Protein AF-A0A9W8AMS8-F1 (afdb_monomer_lite)

Secondary structure (DSSP, 8-state):
-HHHHHHHHHHHHH-SSSSHHHHHHHHHHHHHHHHHHHHH-HHHIIIIIHHHHHHHHHHHHHHHH---------------------S---TT---HHHHHHHHHHHHHHHHHHH-HHHHHTSGGGTS--SSS--S--HHHHHHH---HHHHHHHHHHHHHHHHT-HHHHTT---S----SS--HHHHHHHHHHHHHHHHHHHHSTTSTT---HHHHHHHHHHHHHH--GGG--S-HHHHHHHHHHHHHHSTT--HHHHHHHHHHHHHHHT-TTTHHHHHHHHHTSTTS-HHHHHHHHHHHHHHHHHS---HHHHHHHHHHHHHHHHHHHH-HHHHHTTTHHHHT-

Radius of gyration: 22.9 Å; chains: 1; bounding box: 52×48×63 Å

InterPro domains:
  IPR016024 Armadillo-type fold [SSF48371] (100-344)
  IPR025283 Domain of unknown function DUF4042 [PF13251] (103-274)
  IPR052107 HEAT Repeat-containing Protein 6 [PTHR13366] (72-342)

Foldseek 3Di:
DVLLVVLLVLLVVVQPDAPRPLVSLLSVLLVQLLVLLCVVDVVLCVPFLVVLVVQLSVLSVCVNPVDDDPDDDDDDDDDDDDGADPDDDPLQRQHSVLSNLLSSLSSLLSSCVRPVVSNVVVVPSAFDQAPDPPHRHLVNVLVRHLHQVSVLSSLVSLLSNLLSCLVQQLLAACDDDPDPDQDSNVSSVSRLVVLLVSLLVLLDPPDPRHPPLLSSLSSLLSSLLRHPVVRHPDVSLLSLLVSLLVQCVPPPHDLSNVLSSLSSLLSNCPDPNCVVVNCCSQPVPPVRHCVVCVVVLVVVLVVLVPDDDDVSSVSSNVSSVSSLVSVCVVPVPSSVVVCVVVVVD

Structure (mmCIF, N/CA/C/O backbone):
data_AF-A0A9W8AMS8-F1
#
_entry.id   AF-A0A9W8AMS8-F1
#
loop_
_atom_site.group_PDB
_atom_site.id
_atom_site.type_symbol
_atom_site.label_atom_id
_atom_site.label_alt_id
_atom_site.label_comp_id
_atom_site.label_asym_id
_atom_site.label_entity_id
_atom_site.label_seq_id
_atom_site.pdbx_PDB_ins_code
_atom_site.Cartn_x
_atom_site.Cartn_y
_atom_site.Cartn_z
_atom_site.occupancy
_atom_site.B_iso_or_equiv
_atom_site.auth_seq_id
_atom_site.auth_comp_id
_atom_site.auth_asym_id
_atom_site.auth_atom_id
_atom_site.pdbx_PDB_model_num
ATOM 1 N N . MET A 1 1 ? 9.682 5.307 -27.048 1.00 62.12 1 MET A N 1
ATOM 2 C CA . MET A 1 1 ? 8.856 4.070 -27.018 1.00 62.12 1 MET A CA 1
ATOM 3 C C . MET A 1 1 ? 9.452 2.911 -27.814 1.00 62.12 1 MET A C 1
ATOM 5 O O . MET A 1 1 ? 9.570 1.842 -27.235 1.00 62.12 1 MET A O 1
ATOM 9 N N . SER A 1 2 ? 9.815 3.063 -29.095 1.00 59.56 2 SER A N 1
ATOM 10 C CA . SER A 1 2 ? 10.509 1.999 -29.855 1.00 59.56 2 SER A CA 1
ATOM 11 C C . SER A 1 2 ? 11.866 1.644 -29.235 1.00 59.56 2 SER A C 1
ATOM 13 O O . SER A 1 2 ? 12.124 0.473 -28.983 1.00 59.56 2 SER A O 1
ATOM 15 N N . LEU A 1 3 ? 12.657 2.663 -28.882 1.00 59.00 3 LEU A N 1
ATOM 16 C CA . LEU A 1 3 ? 13.944 2.511 -28.193 1.00 59.00 3 LEU A CA 1
ATOM 17 C C . LEU A 1 3 ? 13.795 1.829 -26.825 1.00 59.00 3 LEU A C 1
ATOM 19 O O . LEU A 1 3 ? 14.460 0.837 -26.573 1.00 59.00 3 LEU A O 1
ATOM 23 N N . LEU A 1 4 ? 12.846 2.264 -25.991 1.00 63.66 4 LEU A N 1
ATOM 24 C CA . LEU A 1 4 ? 12.530 1.596 -24.719 1.00 63.66 4 LEU A CA 1
ATOM 25 C C . LEU A 1 4 ? 12.147 0.125 -24.872 1.00 63.66 4 LEU A C 1
ATOM 27 O O . LEU A 1 4 ? 12.627 -0.711 -24.115 1.00 63.66 4 LEU A O 1
ATOM 31 N N . ARG A 1 5 ? 11.285 -0.207 -25.844 1.00 67.81 5 ARG A N 1
ATOM 32 C CA . ARG A 1 5 ? 10.914 -1.606 -26.106 1.00 67.81 5 ARG A CA 1
ATOM 33 C C . ARG A 1 5 ? 12.148 -2.423 -26.470 1.00 67.81 5 ARG A C 1
ATOM 35 O O . ARG A 1 5 ? 12.328 -3.496 -25.912 1.00 67.81 5 ARG A O 1
ATOM 42 N N . GLN A 1 6 ? 12.995 -1.888 -27.348 1.00 67.56 6 GLN A N 1
ATOM 43 C CA . GLN A 1 6 ? 14.236 -2.533 -27.763 1.00 67.56 6 GLN A CA 1
ATOM 44 C C . GLN A 1 6 ? 15.212 -2.703 -26.588 1.00 67.56 6 GLN A C 1
ATOM 46 O O . GLN A 1 6 ? 15.822 -3.757 -26.428 1.00 67.56 6 GLN A O 1
ATOM 51 N N . SER A 1 7 ? 15.315 -1.703 -25.712 1.00 64.56 7 SER A N 1
ATOM 52 C CA . SER A 1 7 ? 16.124 -1.765 -24.493 1.00 64.56 7 SER A CA 1
ATOM 53 C C . SER A 1 7 ? 15.610 -2.823 -23.513 1.00 64.56 7 SER A C 1
ATOM 55 O O . SER A 1 7 ? 16.405 -3.593 -22.980 1.00 64.56 7 SER A O 1
ATOM 57 N N . VAL A 1 8 ? 14.291 -2.927 -23.322 1.00 65.81 8 VAL A N 1
ATOM 58 C CA . VAL A 1 8 ? 13.672 -3.946 -22.458 1.00 65.81 8 VAL A CA 1
ATOM 59 C C . VAL A 1 8 ? 13.835 -5.353 -23.043 1.00 65.81 8 VAL A C 1
ATOM 61 O O . VAL A 1 8 ? 14.203 -6.269 -22.310 1.00 65.81 8 VAL A O 1
ATOM 64 N N . THR A 1 9 ? 13.681 -5.546 -24.357 1.00 67.56 9 THR A N 1
ATOM 65 C CA . THR A 1 9 ? 13.953 -6.848 -25.001 1.00 67.56 9 THR A CA 1
ATOM 66 C C . THR A 1 9 ? 15.431 -7.234 -24.921 1.00 67.56 9 THR A C 1
ATOM 68 O O . THR A 1 9 ? 15.761 -8.394 -24.683 1.00 67.56 9 THR A O 1
ATOM 71 N N . ASN A 1 10 ? 16.340 -6.262 -25.038 1.00 64.50 10 ASN A N 1
ATOM 72 C CA . ASN A 1 10 ? 17.777 -6.497 -24.883 1.00 64.50 10 ASN A CA 1
ATOM 73 C C . ASN A 1 10 ? 18.155 -6.845 -23.434 1.00 64.50 10 ASN A C 1
ATOM 75 O O . ASN A 1 10 ? 19.076 -7.634 -23.210 1.00 64.50 10 ASN A O 1
ATOM 79 N N . LEU A 1 11 ? 17.439 -6.296 -22.445 1.00 62.97 11 LEU A N 1
ATOM 80 C CA . LEU A 1 11 ? 17.581 -6.691 -21.042 1.00 62.97 11 LEU A CA 1
ATOM 81 C C . LEU A 1 11 ? 17.122 -8.133 -20.806 1.00 62.97 11 LEU A C 1
ATOM 83 O O . LEU A 1 11 ? 17.808 -8.856 -20.088 1.00 62.97 11 LEU A O 1
ATOM 87 N N . GLN A 1 12 ? 16.038 -8.581 -21.451 1.00 65.81 12 GLN A N 1
ATOM 88 C CA . GLN A 1 12 ? 15.578 -9.975 -21.383 1.00 65.81 12 GLN A CA 1
ATOM 89 C C . GLN A 1 12 ? 16.662 -10.954 -21.844 1.00 65.81 12 GLN A C 1
ATOM 91 O O . GLN A 1 12 ? 16.947 -11.935 -21.163 1.00 65.81 12 GLN A O 1
ATOM 96 N N . ALA A 1 13 ? 17.313 -10.652 -22.972 1.00 59.41 13 ALA A N 1
AT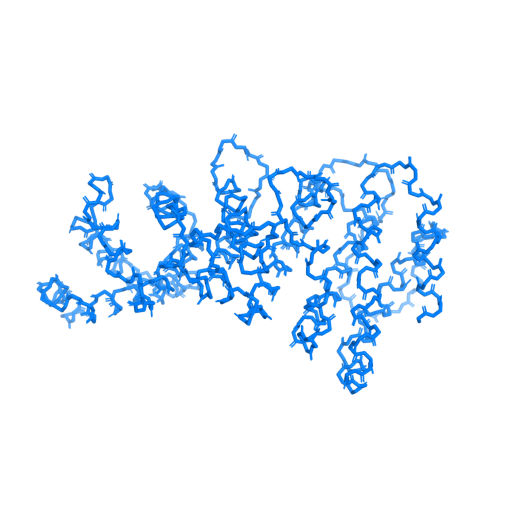OM 97 C CA . ALA A 1 13 ? 18.369 -11.491 -23.536 1.00 59.41 13 ALA A CA 1
ATOM 98 C C . ALA A 1 13 ? 19.624 -11.560 -22.642 1.00 59.41 13 ALA A C 1
ATOM 100 O O . ALA A 1 13 ? 20.327 -12.568 -22.639 1.00 59.41 13 ALA A O 1
ATOM 101 N N . LYS A 1 14 ? 19.892 -10.510 -21.850 1.00 57.00 14 LYS A N 1
ATOM 102 C CA . LYS A 1 14 ? 21.011 -10.443 -20.890 1.00 57.00 14 LYS A CA 1
ATOM 103 C C . LYS A 1 14 ? 20.658 -10.969 -19.482 1.00 57.00 14 LYS A C 1
ATOM 105 O O . LYS A 1 14 ? 21.554 -11.112 -18.656 1.00 57.00 14 LYS A O 1
ATOM 110 N N . SER A 1 15 ? 19.386 -11.271 -19.198 1.00 52.38 15 SER A N 1
ATOM 111 C CA . SER A 1 15 ? 18.829 -11.572 -17.861 1.00 52.38 15 SER A CA 1
ATOM 112 C C . SER A 1 15 ? 19.103 -12.995 -17.330 1.00 52.38 15 SER A C 1
ATOM 114 O O . SER A 1 15 ? 18.495 -13.407 -16.343 1.00 52.38 15 SER A O 1
ATOM 116 N N . SER A 1 16 ? 20.017 -13.772 -17.915 1.00 47.12 16 SER A N 1
ATOM 117 C CA . SER A 1 16 ? 20.271 -15.163 -17.490 1.00 47.12 16 SER A CA 1
ATOM 118 C C . SER A 1 16 ? 20.988 -15.316 -16.132 1.00 47.12 16 SER A C 1
ATOM 120 O O . SER A 1 16 ? 21.291 -16.438 -15.732 1.00 47.12 16 SER A O 1
ATOM 122 N N . ARG A 1 17 ? 21.251 -14.226 -15.389 1.00 43.97 17 ARG A N 1
ATOM 123 C CA . ARG A 1 17 ? 21.859 -14.252 -14.041 1.00 43.97 17 ARG A CA 1
ATOM 124 C C . ARG A 1 17 ? 21.249 -13.184 -13.104 1.00 43.97 17 ARG A C 1
ATOM 126 O O . ARG A 1 17 ? 21.365 -11.995 -13.387 1.00 43.97 17 ARG A O 1
ATOM 133 N N . GLY A 1 18 ? 20.679 -13.589 -11.960 1.00 56.38 18 GLY A N 1
ATOM 134 C CA . GLY A 1 18 ? 20.378 -12.710 -10.803 1.00 56.38 18 GLY A CA 1
ATOM 135 C C . GLY A 1 18 ? 19.025 -11.972 -10.804 1.00 56.38 18 GLY A C 1
ATOM 136 O O . GLY A 1 18 ? 18.101 -12.419 -11.465 1.00 56.38 18 GLY A O 1
ATOM 137 N N . ILE A 1 19 ? 18.935 -10.844 -10.063 1.00 53.91 19 ILE A N 1
ATOM 138 C CA . ILE A 1 19 ? 17.782 -9.928 -9.762 1.00 53.91 19 ILE A CA 1
ATOM 139 C C . ILE A 1 19 ? 16.918 -9.529 -10.991 1.00 53.91 19 ILE A C 1
ATOM 141 O O . ILE A 1 19 ? 15.808 -9.004 -10.883 1.00 53.91 19 ILE A O 1
ATOM 145 N N . ALA A 1 20 ? 17.405 -9.832 -12.188 1.00 58.44 20 ALA A N 1
ATOM 146 C CA . ALA A 1 20 ? 16.902 -9.414 -13.482 1.00 58.44 20 ALA A CA 1
ATOM 147 C C . ALA A 1 20 ? 15.472 -9.868 -13.894 1.00 58.44 20 ALA A C 1
ATOM 149 O O . ALA A 1 20 ? 14.805 -9.058 -14.545 1.00 58.44 20 ALA A O 1
ATOM 150 N N . PRO A 1 21 ? 14.918 -11.050 -13.530 1.00 63.59 21 PRO A N 1
ATOM 151 C CA . PRO A 1 21 ? 13.608 -11.464 -14.042 1.00 63.59 21 PRO A CA 1
ATOM 152 C C . PRO A 1 21 ? 12.452 -10.659 -13.433 1.00 63.59 21 PRO A C 1
ATOM 154 O O . PRO A 1 21 ? 11.470 -10.379 -14.122 1.00 63.59 21 PRO A O 1
ATOM 157 N N . GLY A 1 22 ? 12.578 -10.221 -12.174 1.00 68.94 22 GLY A N 1
ATOM 158 C CA . GLY A 1 22 ? 11.560 -9.395 -11.524 1.00 68.94 22 GLY A CA 1
ATOM 159 C C . GLY A 1 22 ? 11.495 -7.983 -12.084 1.00 68.94 22 GLY A C 1
ATOM 160 O O . GLY A 1 22 ? 10.422 -7.512 -12.463 1.00 68.94 22 GLY A O 1
ATOM 161 N N . LEU A 1 23 ? 12.650 -7.328 -12.219 1.00 73.31 23 LEU A N 1
ATOM 162 C CA . LEU A 1 23 ? 12.719 -5.987 -12.796 1.00 73.31 23 LEU A CA 1
ATOM 163 C C . LEU A 1 23 ? 12.295 -5.977 -14.269 1.00 73.31 23 LEU A C 1
ATOM 165 O O . LEU A 1 23 ? 11.586 -5.068 -14.688 1.00 73.31 23 LEU A O 1
ATOM 169 N N . TYR A 1 24 ? 12.658 -7.005 -15.041 1.00 75.81 24 TYR A N 1
ATOM 170 C CA . TYR A 1 24 ? 12.203 -7.152 -16.422 1.00 75.81 24 TYR A CA 1
ATOM 171 C C . TYR A 1 24 ? 10.671 -7.214 -16.526 1.00 75.81 24 TYR A C 1
ATOM 173 O O . TYR A 1 24 ? 10.071 -6.518 -17.352 1.00 75.81 24 TYR A O 1
ATOM 181 N N . ARG A 1 25 ? 10.020 -8.006 -15.665 1.00 76.56 25 ARG A N 1
ATOM 182 C CA . ARG A 1 25 ? 8.558 -8.112 -15.650 1.00 76.56 25 ARG A CA 1
ATOM 183 C C . ARG A 1 25 ? 7.905 -6.784 -15.255 1.00 76.56 25 ARG A C 1
ATOM 185 O O . ARG A 1 25 ? 6.990 -6.339 -15.944 1.00 76.56 25 ARG A O 1
ATOM 192 N N . MET A 1 26 ? 8.435 -6.102 -14.237 1.00 81.44 26 MET A N 1
ATOM 193 C CA . MET A 1 26 ? 7.967 -4.770 -13.827 1.00 81.44 26 MET A CA 1
ATOM 194 C C . MET A 1 26 ? 8.150 -3.710 -14.920 1.00 81.44 26 MET A C 1
ATOM 196 O O . MET A 1 26 ? 7.255 -2.895 -15.129 1.00 81.44 26 MET A O 1
ATOM 200 N N . LEU A 1 27 ? 9.272 -3.732 -15.648 1.00 81.75 27 LEU A N 1
ATOM 201 C CA . LEU A 1 27 ? 9.523 -2.851 -16.794 1.00 81.75 27 LEU A CA 1
ATOM 202 C C . LEU A 1 27 ? 8.559 -3.133 -17.951 1.00 81.75 27 LEU A C 1
ATOM 204 O O . LEU A 1 27 ? 8.100 -2.208 -18.619 1.00 81.75 27 LEU A O 1
ATOM 208 N N . THR A 1 28 ? 8.224 -4.401 -18.183 1.00 82.50 28 THR A N 1
ATOM 209 C CA . THR A 1 28 ? 7.263 -4.792 -19.221 1.00 82.50 28 THR A CA 1
ATOM 210 C C . THR A 1 28 ? 5.856 -4.306 -18.876 1.00 82.50 28 THR A C 1
ATOM 212 O O . THR A 1 28 ? 5.221 -3.656 -19.708 1.00 82.50 28 THR A O 1
ATOM 215 N N . ALA A 1 29 ? 5.412 -4.522 -17.634 1.00 83.31 29 ALA A N 1
ATOM 216 C CA . ALA A 1 29 ? 4.151 -3.987 -17.123 1.00 83.31 29 ALA A CA 1
ATOM 217 C C . ALA A 1 29 ? 4.129 -2.446 -17.166 1.00 83.31 29 ALA A C 1
ATOM 219 O O . ALA A 1 29 ? 3.150 -1.846 -17.611 1.00 83.31 29 ALA A O 1
ATOM 220 N N . LEU A 1 30 ? 5.252 -1.790 -16.844 1.00 84.81 30 LEU A N 1
ATOM 221 C CA . LEU A 1 30 ? 5.383 -0.334 -16.934 1.00 84.81 30 LEU A CA 1
ATOM 222 C C . LEU A 1 30 ? 5.191 0.151 -18.377 1.00 84.81 30 LEU A C 1
ATOM 224 O O . LEU A 1 30 ? 4.512 1.146 -18.613 1.00 84.81 30 LEU A O 1
ATOM 228 N N . LEU A 1 31 ? 5.744 -0.555 -19.368 1.00 83.88 31 LEU A N 1
ATOM 229 C CA . LEU A 1 31 ? 5.554 -0.206 -20.777 1.00 83.88 31 LEU A CA 1
ATOM 230 C C . LEU A 1 31 ? 4.101 -0.348 -21.239 1.00 83.88 31 LEU A C 1
ATOM 232 O O . LEU A 1 31 ? 3.694 0.402 -22.132 1.00 83.88 31 LEU A O 1
ATOM 236 N N . HIS A 1 32 ? 3.331 -1.286 -20.687 1.00 84.88 32 HIS A N 1
ATOM 237 C CA . HIS A 1 32 ? 1.893 -1.371 -20.946 1.00 84.88 32 HIS A CA 1
ATOM 238 C C . HIS A 1 32 ? 1.142 -0.221 -20.278 1.00 84.88 32 HIS A C 1
ATOM 240 O O . HIS A 1 32 ? 0.396 0.478 -20.966 1.00 84.88 32 HIS A O 1
ATOM 246 N N . ALA A 1 33 ? 1.436 0.069 -19.008 1.00 83.06 33 ALA A N 1
ATOM 247 C CA . ALA A 1 33 ? 0.848 1.191 -18.280 1.00 83.06 33 ALA A CA 1
ATOM 248 C C . ALA A 1 33 ? 1.139 2.543 -18.962 1.00 83.06 33 ALA A C 1
ATOM 250 O O . ALA A 1 33 ? 0.249 3.376 -19.105 1.00 83.06 33 ALA A O 1
ATOM 251 N N . ILE A 1 34 ? 2.351 2.748 -19.493 1.00 83.62 34 ILE A N 1
ATOM 252 C CA . ILE A 1 34 ? 2.694 3.948 -20.274 1.00 83.62 34 ILE A CA 1
ATOM 253 C C . ILE A 1 34 ? 1.837 4.044 -21.539 1.00 83.62 34 ILE A C 1
ATOM 255 O O . ILE A 1 34 ? 1.348 5.123 -21.862 1.00 83.62 34 ILE A O 1
ATOM 259 N N . ARG A 1 35 ? 1.643 2.941 -22.276 1.00 84.56 35 ARG A N 1
ATOM 260 C CA . ARG A 1 35 ? 0.793 2.959 -23.481 1.00 84.56 35 ARG A CA 1
ATOM 261 C C . ARG A 1 35 ? -0.653 3.284 -23.137 1.00 84.56 35 ARG A C 1
ATOM 263 O O . ARG A 1 35 ? -1.258 4.075 -23.853 1.00 84.56 35 ARG A O 1
ATOM 270 N N . ALA A 1 36 ? -1.173 2.699 -22.061 1.00 83.44 36 ALA A N 1
ATOM 271 C CA . ALA A 1 36 ? -2.512 2.990 -21.574 1.00 83.44 36 ALA A CA 1
ATOM 272 C C . ALA A 1 36 ? -2.640 4.468 -21.159 1.00 83.44 36 ALA A C 1
ATOM 274 O O . ALA A 1 36 ? -3.557 5.139 -21.616 1.00 83.44 36 ALA A O 1
ATOM 275 N N . CYS A 1 37 ? -1.666 5.021 -20.432 1.00 82.94 37 CYS A N 1
ATOM 276 C CA . CYS A 1 37 ? -1.658 6.436 -20.038 1.00 82.94 37 CYS A CA 1
ATOM 277 C C . CYS A 1 37 ? -1.547 7.390 -21.246 1.00 82.94 37 CYS A C 1
ATOM 279 O O . CYS A 1 37 ? -2.233 8.403 -21.296 1.00 82.94 37 CYS A O 1
ATOM 281 N N . VAL A 1 38 ? -0.754 7.051 -22.275 1.00 85.25 38 VAL A N 1
ATOM 282 C CA . VAL A 1 38 ? -0.696 7.818 -23.540 1.00 85.25 38 VAL A CA 1
ATOM 283 C C . VAL A 1 38 ? -2.036 7.794 -24.283 1.00 85.25 38 VAL A C 1
ATOM 285 O O . VAL A 1 38 ? -2.388 8.777 -24.939 1.00 85.25 38 VAL A O 1
ATOM 288 N N . ALA A 1 39 ? -2.748 6.666 -24.233 1.00 83.62 39 ALA A N 1
ATOM 289 C CA . ALA A 1 39 ? -4.062 6.526 -24.851 1.00 83.62 39 ALA A CA 1
ATOM 290 C C . ALA A 1 39 ? -5.145 7.298 -24.080 1.00 83.62 39 ALA A C 1
ATOM 292 O O . ALA A 1 39 ? -6.044 7.848 -24.708 1.00 83.62 39 ALA A O 1
ATOM 293 N N . GLU A 1 40 ? -5.035 7.355 -22.753 1.00 83.75 40 GLU A N 1
ATOM 294 C CA . GLU A 1 40 ? -5.983 8.027 -21.865 1.00 83.75 40 GLU A CA 1
ATOM 295 C C . GLU A 1 40 ? -5.807 9.553 -21.869 1.00 83.75 40 GLU A C 1
ATOM 297 O O . GLU A 1 40 ? -6.759 10.277 -22.155 1.00 83.75 40 GLU A O 1
ATOM 302 N N . ASP A 1 41 ? -4.592 10.056 -21.615 1.00 83.56 41 ASP A N 1
ATOM 303 C CA . ASP A 1 41 ? -4.321 11.494 -21.567 1.00 83.56 41 ASP A CA 1
ATOM 304 C C . ASP A 1 41 ? -2.900 11.862 -22.036 1.00 83.56 41 ASP A C 1
ATOM 306 O O . ASP A 1 41 ? -1.895 11.801 -21.316 1.00 83.56 41 ASP A O 1
ATOM 310 N N . LYS A 1 42 ? -2.832 12.365 -23.273 1.00 83.06 42 LYS A N 1
ATOM 311 C CA . LYS A 1 42 ? -1.588 12.833 -23.899 1.00 83.06 42 LYS A CA 1
ATOM 312 C C . LYS A 1 42 ? -0.957 14.034 -23.188 1.00 83.06 42 LYS A C 1
ATOM 314 O O . LYS A 1 42 ? 0.266 14.185 -23.258 1.00 83.06 42 LYS A O 1
ATOM 319 N N . ARG A 1 43 ? -1.743 14.907 -22.546 1.00 81.81 43 ARG A N 1
ATOM 320 C CA . ARG A 1 43 ? -1.218 16.106 -21.866 1.00 81.81 43 ARG A CA 1
ATOM 321 C C . ARG A 1 43 ? -0.511 15.709 -20.581 1.00 81.81 43 ARG A C 1
ATOM 323 O O . ARG A 1 43 ? 0.649 16.072 -20.391 1.00 81.81 43 ARG A O 1
ATOM 330 N N . THR A 1 44 ? -1.167 14.880 -19.776 1.00 80.19 44 THR A N 1
ATOM 331 C CA . THR A 1 44 ? -0.586 14.274 -18.575 1.00 80.19 44 THR A CA 1
ATOM 332 C C . THR A 1 44 ? 0.699 13.514 -18.892 1.00 80.19 44 THR A C 1
ATOM 334 O O . THR A 1 44 ? 1.731 13.729 -18.248 1.00 80.19 44 THR A O 1
ATOM 337 N N . PHE A 1 45 ? 0.685 12.693 -19.946 1.00 83.62 45 PHE A N 1
ATOM 338 C CA . PHE A 1 45 ? 1.885 11.989 -20.387 1.00 83.62 45 PHE A CA 1
ATOM 339 C C . PHE A 1 45 ? 3.033 12.950 -20.728 1.00 83.62 45 PHE A C 1
ATOM 341 O O . PHE A 1 45 ? 4.168 12.738 -20.302 1.00 83.62 45 PHE A O 1
ATOM 348 N N . THR A 1 46 ? 2.752 14.013 -21.485 1.00 80.56 46 THR A N 1
ATOM 349 C CA . THR A 1 46 ? 3.785 14.946 -21.960 1.00 80.56 46 THR A CA 1
ATOM 350 C C . THR A 1 46 ? 4.406 15.748 -20.820 1.00 80.56 46 THR A C 1
ATOM 352 O O . THR A 1 46 ? 5.619 15.950 -20.824 1.00 80.56 46 THR A O 1
ATOM 355 N N . ASN A 1 47 ? 3.599 16.164 -19.843 1.00 83.69 47 ASN A N 1
ATOM 356 C CA . ASN A 1 47 ? 4.040 17.059 -18.776 1.00 83.69 47 ASN A CA 1
ATOM 357 C C . ASN A 1 47 ? 4.689 16.320 -17.599 1.00 83.69 47 ASN A C 1
ATOM 359 O O . ASN A 1 47 ? 5.646 16.829 -17.023 1.00 83.69 47 ASN A O 1
ATOM 363 N N . HIS A 1 48 ? 4.195 15.128 -17.247 1.00 84.25 48 HIS A N 1
ATOM 364 C CA . HIS A 1 48 ? 4.594 14.451 -16.006 1.00 84.25 48 HIS A CA 1
ATOM 365 C C . HIS A 1 48 ? 5.366 13.149 -16.246 1.00 84.25 48 HIS A C 1
ATOM 367 O O . HIS A 1 48 ? 6.401 12.920 -15.623 1.00 84.25 48 HIS A O 1
ATOM 373 N N . VAL A 1 49 ? 4.919 12.312 -17.189 1.00 82.44 49 VAL A N 1
ATOM 374 C CA . VAL A 1 49 ? 5.516 10.981 -17.409 1.00 82.44 49 VAL A CA 1
ATOM 375 C C . VAL A 1 49 ? 6.748 11.051 -18.319 1.00 82.44 49 VAL A C 1
ATOM 377 O O . VAL A 1 49 ? 7.742 10.368 -18.079 1.00 82.44 49 VAL A O 1
ATOM 380 N N . ARG A 1 50 ? 6.724 11.895 -19.357 1.00 81.69 50 ARG A N 1
ATOM 381 C CA . ARG A 1 50 ? 7.801 12.005 -20.357 1.00 81.69 50 ARG A CA 1
ATOM 382 C C . ARG A 1 50 ? 9.168 12.413 -19.779 1.00 81.69 50 ARG A C 1
ATOM 384 O O . ARG A 1 50 ? 10.155 11.816 -20.206 1.00 81.69 50 ARG A O 1
ATOM 391 N N . PRO A 1 51 ? 9.282 13.365 -18.832 1.00 84.75 51 PRO A N 1
ATOM 392 C CA . PRO A 1 51 ? 10.575 13.701 -18.231 1.00 84.75 51 PRO A CA 1
ATOM 393 C C . PRO A 1 51 ? 11.216 12.513 -17.500 1.00 84.75 51 PRO A C 1
ATOM 395 O O . PRO A 1 51 ? 12.4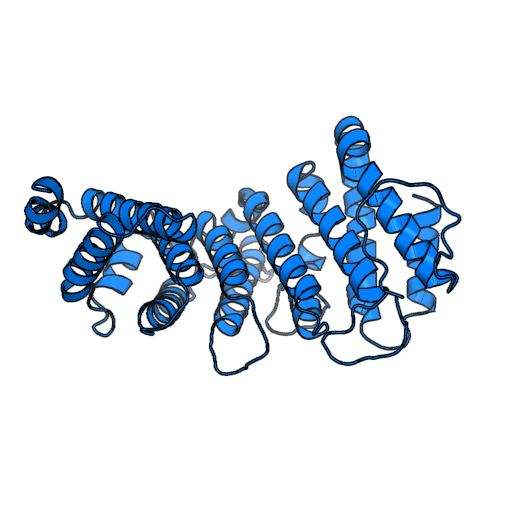03 12.249 -17.681 1.00 84.75 51 PRO A O 1
ATOM 398 N N . LEU A 1 52 ? 10.420 11.751 -16.742 1.00 83.62 52 LEU A N 1
ATOM 399 C CA . LEU A 1 52 ? 10.876 10.547 -16.036 1.00 83.62 52 LEU A CA 1
ATOM 400 C C . LEU A 1 52 ? 11.246 9.429 -17.010 1.00 83.62 52 LEU A C 1
ATOM 402 O O . LEU A 1 52 ? 12.240 8.731 -16.823 1.00 83.62 52 LEU A O 1
ATOM 406 N N . LEU A 1 53 ? 10.494 9.313 -18.104 1.00 81.31 53 LEU A N 1
ATOM 407 C CA . LEU A 1 53 ? 10.792 8.371 -19.172 1.00 81.31 53 LEU A CA 1
ATOM 408 C C . LEU A 1 53 ? 12.154 8.647 -19.822 1.00 81.31 53 LEU A C 1
ATOM 410 O O . LEU A 1 53 ? 12.907 7.713 -20.078 1.00 81.31 53 LEU A O 1
ATOM 414 N N . ASN A 1 54 ? 12.492 9.921 -20.043 1.00 81.31 54 ASN A N 1
ATOM 415 C CA . ASN A 1 54 ? 13.798 10.304 -20.575 1.00 81.31 54 ASN A CA 1
ATOM 416 C C . ASN A 1 54 ? 14.929 9.937 -19.599 1.00 81.31 54 ASN A C 1
ATOM 418 O O . ASN A 1 54 ? 15.976 9.460 -20.027 1.00 81.31 54 ASN A O 1
ATOM 422 N N . GLN A 1 55 ? 14.720 10.115 -18.289 1.00 81.69 55 GLN A N 1
ATOM 423 C CA . GLN A 1 55 ? 15.688 9.693 -17.269 1.00 81.69 55 GLN A CA 1
ATOM 424 C C . GLN A 1 55 ? 15.859 8.167 -17.252 1.00 81.69 55 GLN A C 1
ATOM 426 O O . GLN A 1 55 ? 16.984 7.671 -17.190 1.00 81.69 55 GLN A O 1
ATOM 431 N N . LEU A 1 56 ? 14.760 7.419 -17.378 1.00 80.81 56 LEU A N 1
ATOM 432 C CA . LEU A 1 56 ? 14.785 5.962 -17.485 1.00 80.81 56 LEU A CA 1
ATOM 433 C C . LEU A 1 56 ? 15.538 5.495 -18.741 1.00 80.81 56 LEU A C 1
ATOM 435 O O . LEU A 1 56 ? 16.350 4.575 -18.659 1.00 80.81 56 LEU A O 1
ATOM 439 N N . ASP A 1 57 ? 15.305 6.147 -19.883 1.00 77.69 57 ASP A N 1
ATOM 440 C CA . ASP A 1 57 ? 16.008 5.879 -21.143 1.00 77.69 57 ASP A CA 1
ATOM 441 C C . ASP A 1 57 ? 17.525 6.060 -20.991 1.00 77.69 57 ASP A C 1
ATOM 443 O O . ASP A 1 57 ? 18.301 5.211 -21.432 1.00 77.69 57 ASP A O 1
ATOM 447 N N . VAL A 1 58 ? 17.953 7.118 -20.300 1.00 78.50 58 VAL A N 1
ATOM 448 C CA . VAL A 1 58 ? 19.367 7.376 -19.996 1.00 78.50 58 VAL A CA 1
ATOM 449 C C . VAL A 1 58 ? 19.956 6.267 -19.110 1.00 78.50 58 VAL A C 1
ATOM 451 O O . VAL A 1 58 ? 21.015 5.723 -19.429 1.00 78.50 58 VAL A O 1
ATOM 454 N N . CYS A 1 59 ? 19.259 5.856 -18.045 1.00 77.44 59 CYS A N 1
ATOM 455 C CA . CYS A 1 59 ? 19.696 4.750 -17.181 1.00 77.44 59 CYS A CA 1
ATOM 456 C C . CYS A 1 59 ? 19.812 3.417 -17.943 1.00 77.44 59 CYS A C 1
ATOM 458 O O . CYS A 1 59 ? 20.788 2.679 -17.776 1.00 77.44 59 CYS A O 1
ATOM 460 N N . LEU A 1 60 ? 18.838 3.112 -18.807 1.00 75.62 60 LEU A N 1
ATOM 461 C CA . LEU A 1 60 ? 18.843 1.916 -19.652 1.00 75.62 60 LEU A CA 1
ATOM 462 C C . LEU A 1 60 ? 19.994 1.936 -20.659 1.00 75.62 60 LEU A C 1
ATOM 464 O O . LEU A 1 60 ? 20.671 0.921 -20.843 1.00 75.62 60 LEU A O 1
ATOM 468 N N . TYR A 1 61 ? 20.237 3.088 -21.286 1.00 74.81 61 TYR A N 1
ATOM 469 C CA . TYR A 1 61 ? 21.329 3.272 -22.232 1.00 74.81 61 TYR A CA 1
ATOM 470 C C . TYR A 1 61 ? 22.681 2.973 -21.579 1.00 74.81 61 TYR A C 1
ATOM 472 O O . TYR A 1 61 ? 23.431 2.132 -22.089 1.00 74.81 61 TYR A O 1
ATOM 480 N N . TYR A 1 62 ? 22.951 3.572 -20.414 1.00 72.69 62 TYR A N 1
ATOM 481 C CA . TYR A 1 62 ? 24.196 3.351 -19.679 1.00 72.69 62 TYR A CA 1
ATOM 482 C C . TYR A 1 62 ? 24.384 1.894 -19.265 1.00 72.69 62 TYR A C 1
ATOM 484 O O . TYR A 1 62 ? 25.480 1.351 -19.405 1.00 72.69 62 TYR A O 1
ATOM 492 N N . ARG A 1 63 ? 23.317 1.211 -18.837 1.00 71.19 63 ARG A N 1
ATOM 493 C CA . ARG A 1 63 ? 23.413 -0.212 -18.491 1.00 71.19 63 ARG A CA 1
ATOM 494 C C . ARG A 1 63 ? 23.713 -1.090 -19.704 1.00 71.19 63 ARG A C 1
ATOM 496 O O . ARG A 1 63 ? 24.468 -2.055 -19.598 1.00 71.19 63 ARG A O 1
ATOM 503 N N . LEU A 1 64 ? 23.112 -0.792 -20.853 1.00 68.88 64 LEU A N 1
ATOM 504 C CA . LEU A 1 64 ? 23.301 -1.597 -22.058 1.00 68.88 64 LEU A CA 1
ATOM 505 C C . LEU A 1 64 ? 24.680 -1.396 -22.695 1.00 68.88 64 LEU A C 1
ATOM 507 O O . LEU A 1 64 ? 25.194 -2.362 -23.265 1.00 68.88 64 LEU A O 1
ATOM 511 N N . HIS A 1 65 ? 25.256 -0.194 -22.567 1.00 67.81 65 HIS A N 1
ATOM 512 C CA . HIS A 1 65 ? 26.478 0.227 -23.265 1.00 67.81 65 HIS A CA 1
ATOM 513 C C . HIS A 1 65 ? 27.704 0.369 -22.347 1.00 67.81 65 HIS A C 1
ATOM 515 O O . HIS A 1 65 ? 28.796 0.628 -22.838 1.00 67.81 65 HIS A O 1
ATOM 521 N N . GLY A 1 66 ? 27.560 0.197 -21.029 1.00 59.00 66 GLY A N 1
ATOM 522 C CA . GLY A 1 66 ? 28.671 0.139 -20.070 1.00 59.00 66 GLY A CA 1
ATOM 523 C C . GLY A 1 66 ? 29.365 1.474 -19.765 1.00 59.00 66 GLY A C 1
ATOM 524 O O . GLY A 1 66 ? 30.190 1.524 -18.850 1.00 59.00 66 GLY A O 1
ATOM 525 N N . TYR A 1 67 ? 29.023 2.553 -20.469 1.00 49.38 67 TYR A N 1
ATOM 526 C CA . TYR A 1 67 ? 29.641 3.867 -20.298 1.00 49.38 67 TYR A CA 1
ATOM 527 C C . TYR A 1 67 ? 29.246 4.522 -18.966 1.00 49.38 67 TYR A C 1
ATOM 529 O O . TYR A 1 67 ? 28.068 4.629 -18.640 1.00 49.38 67 TYR A O 1
ATOM 537 N N . SER A 1 68 ? 30.243 4.988 -18.211 1.00 43.59 68 SER A N 1
ATOM 538 C CA . SER A 1 68 ? 30.061 5.988 -17.153 1.00 43.59 68 SER A CA 1
ATOM 539 C C . SER A 1 68 ? 30.177 7.374 -17.793 1.00 43.59 68 SER A C 1
ATOM 541 O O . SER A 1 68 ? 31.035 7.538 -18.666 1.00 43.59 68 SER A O 1
ATOM 543 N N . PRO A 1 69 ? 29.369 8.377 -17.412 1.00 40.06 69 PRO A N 1
ATOM 544 C CA . PRO A 1 69 ? 29.578 9.724 -17.913 1.00 40.06 69 PRO A CA 1
ATOM 545 C C . PRO A 1 69 ? 30.911 10.253 -17.373 1.00 40.06 69 PRO A C 1
ATOM 547 O O . PRO A 1 69 ? 31.067 10.476 -16.178 1.00 40.06 69 PRO A O 1
ATOM 550 N N . SER A 1 70 ? 31.879 10.470 -18.258 1.00 34.44 70 SER A N 1
ATOM 551 C CA . SER A 1 70 ? 32.856 11.536 -18.060 1.00 34.44 70 SER A CA 1
ATOM 552 C C . SER A 1 70 ? 32.146 12.822 -18.470 1.00 34.44 70 SER A C 1
ATOM 554 O O . SER A 1 70 ? 32.039 13.126 -19.659 1.00 34.44 70 SER A O 1
ATOM 556 N N . THR A 1 71 ? 31.561 13.540 -17.514 1.00 38.69 71 THR A N 1
ATOM 557 C CA . THR A 1 71 ? 30.967 14.847 -17.792 1.00 38.69 71 THR A CA 1
ATOM 558 C C . THR A 1 71 ? 32.071 15.827 -18.161 1.00 38.69 71 THR A C 1
ATOM 560 O O . THR A 1 71 ? 32.907 16.201 -17.342 1.00 38.69 71 THR A O 1
ATOM 563 N N . ARG A 1 72 ? 32.050 16.271 -19.421 1.00 32.69 72 ARG A N 1
ATOM 564 C CA . ARG A 1 72 ? 32.572 17.585 -19.784 1.00 32.69 72 ARG A CA 1
ATOM 565 C C . ARG A 1 72 ? 31.850 18.628 -18.932 1.00 32.69 72 ARG A C 1
ATOM 567 O O . ARG A 1 72 ? 30.628 18.633 -18.842 1.00 32.69 72 ARG A O 1
ATOM 574 N N . THR A 1 73 ? 32.657 19.481 -18.329 1.00 38.50 73 THR A N 1
ATOM 575 C CA . THR A 1 73 ? 32.326 20.670 -17.552 1.00 38.50 73 THR A CA 1
ATOM 576 C C . THR A 1 73 ? 31.243 21.546 -18.199 1.00 38.50 73 THR A C 1
ATOM 578 O O . THR A 1 73 ? 31.480 22.123 -19.259 1.00 38.50 73 THR A O 1
ATOM 581 N N . SER A 1 74 ? 30.114 21.734 -17.516 1.00 30.50 74 SER A N 1
ATOM 582 C CA . SER A 1 74 ? 29.458 23.044 -17.396 1.00 30.50 74 SER A CA 1
ATOM 583 C C . SER A 1 74 ? 28.559 23.049 -16.159 1.00 30.50 74 SER A C 1
ATOM 585 O O . SER A 1 74 ? 27.771 22.127 -15.971 1.00 30.50 74 SER A O 1
ATOM 587 N N . SER A 1 75 ? 28.750 24.069 -15.328 1.00 38.19 75 SER A N 1
ATOM 588 C CA . SER A 1 75 ? 28.194 24.277 -13.992 1.00 38.19 75 SER A CA 1
ATOM 589 C C . SER A 1 75 ? 26.670 24.172 -13.861 1.00 38.19 75 SER A C 1
ATOM 591 O O . SER A 1 75 ? 25.935 24.423 -14.809 1.00 38.19 75 SER A O 1
ATOM 593 N N . GLU A 1 76 ? 26.272 23.918 -12.608 1.00 38.03 76 GLU A N 1
ATOM 594 C CA . GLU A 1 76 ? 24.927 23.983 -12.010 1.00 38.03 76 GLU A CA 1
ATOM 595 C C . GLU A 1 76 ? 24.042 22.741 -12.162 1.00 38.03 76 GLU A C 1
ATOM 597 O O . GLU A 1 76 ? 23.169 22.664 -13.020 1.00 38.03 76 GLU A O 1
ATOM 602 N N . SER A 1 77 ? 24.229 21.779 -11.252 1.00 30.28 77 SER A N 1
ATOM 603 C CA . SER A 1 77 ? 23.169 21.169 -10.425 1.00 30.28 77 SER A CA 1
ATOM 604 C C . SER A 1 77 ? 23.782 20.073 -9.548 1.00 30.28 77 SER A C 1
ATOM 606 O O . SER A 1 77 ? 24.551 19.245 -10.032 1.00 30.28 77 SER A O 1
ATOM 608 N N . GLU A 1 78 ? 23.445 20.071 -8.261 1.00 34.56 78 GLU A N 1
ATOM 609 C CA . GLU A 1 78 ? 23.842 19.065 -7.272 1.00 34.56 78 GLU A CA 1
ATOM 610 C C . GLU A 1 78 ? 23.343 17.665 -7.672 1.00 34.56 78 GLU A C 1
ATOM 612 O O . GLU A 1 78 ? 22.240 17.243 -7.335 1.00 34.56 78 GLU A O 1
ATOM 617 N N . VAL A 1 79 ? 24.168 16.917 -8.398 1.00 34.97 79 VAL A N 1
ATOM 618 C CA . VAL A 1 79 ? 24.100 15.456 -8.440 1.00 34.97 79 VAL A CA 1
ATOM 619 C C . VAL A 1 79 ? 25.502 14.982 -8.113 1.00 34.97 79 VAL A C 1
ATOM 621 O O . VAL A 1 79 ? 26.397 15.020 -8.954 1.00 34.97 79 VAL A O 1
ATOM 624 N N . THR A 1 80 ? 25.703 14.636 -6.846 1.00 35.56 80 THR A N 1
ATOM 625 C CA . THR A 1 80 ? 26.980 14.174 -6.314 1.00 35.56 80 THR A CA 1
ATOM 626 C C . THR A 1 80 ? 27.536 13.020 -7.145 1.00 35.56 80 THR A C 1
ATOM 628 O O . THR A 1 80 ? 26.864 12.028 -7.435 1.00 35.56 80 THR A O 1
ATOM 631 N N . GLU A 1 81 ? 28.795 13.191 -7.534 1.00 38.88 81 GLU A N 1
ATOM 632 C CA . GLU A 1 81 ? 29.651 12.216 -8.190 1.00 38.88 81 GLU A CA 1
ATOM 633 C C . GLU A 1 81 ? 29.761 10.945 -7.333 1.00 38.88 81 GLU A C 1
ATOM 635 O O . GLU A 1 81 ? 30.516 10.891 -6.368 1.00 38.88 81 GLU A O 1
ATOM 640 N N . TYR A 1 82 ? 29.033 9.890 -7.694 1.00 42.25 82 TYR A N 1
ATOM 641 C CA . TYR A 1 82 ? 29.355 8.529 -7.270 1.00 42.25 82 TYR A CA 1
ATOM 642 C C . TYR A 1 82 ? 29.532 7.671 -8.518 1.00 42.25 82 TYR A C 1
ATOM 644 O O . TYR A 1 82 ? 28.609 7.483 -9.311 1.00 42.25 82 TYR A O 1
ATOM 652 N N . GLY A 1 83 ? 30.753 7.174 -8.720 1.00 42.19 83 GLY A N 1
ATOM 653 C CA . GLY A 1 83 ? 31.071 6.249 -9.800 1.00 42.19 83 GLY A CA 1
ATOM 654 C C . GLY A 1 83 ? 30.230 4.983 -9.670 1.00 42.19 83 GLY A C 1
ATOM 655 O O . GLY A 1 83 ? 30.470 4.159 -8.793 1.00 42.19 83 GLY A O 1
ATOM 656 N N . PHE A 1 84 ? 29.232 4.821 -10.537 1.00 51.50 84 PHE A N 1
ATOM 657 C CA . PHE A 1 84 ? 28.369 3.645 -10.521 1.00 51.50 84 PHE A CA 1
ATOM 658 C C . PHE A 1 84 ? 29.155 2.405 -10.973 1.00 51.50 84 PHE A C 1
ATOM 660 O O . PHE A 1 84 ? 29.425 2.247 -12.170 1.00 51.50 84 PHE A O 1
ATOM 667 N N . SER A 1 85 ? 29.501 1.525 -10.032 1.00 48.41 85 SER A N 1
ATOM 668 C CA . SER A 1 85 ? 30.133 0.232 -10.322 1.00 48.41 85 SER A CA 1
ATOM 669 C C . SER A 1 85 ? 29.093 -0.857 -10.606 1.00 48.41 85 SER A C 1
ATOM 671 O O . SER A 1 85 ? 28.004 -0.876 -10.028 1.00 48.41 85 SER A O 1
ATOM 673 N N . ASP A 1 86 ? 29.445 -1.778 -11.506 1.00 54.59 86 ASP A N 1
ATOM 674 C CA . ASP A 1 86 ? 28.661 -2.976 -11.834 1.00 54.59 86 ASP A CA 1
ATOM 675 C C . ASP A 1 86 ? 29.077 -4.203 -10.995 1.00 54.59 86 ASP A C 1
ATOM 677 O O . ASP A 1 86 ? 28.488 -5.277 -11.143 1.00 54.59 86 ASP A O 1
ATOM 681 N N . ALA A 1 87 ? 30.084 -4.056 -10.123 1.00 50.47 87 ALA A N 1
ATOM 682 C CA . ALA A 1 87 ? 30.530 -5.104 -9.210 1.00 50.47 87 ALA A CA 1
ATOM 683 C C . ALA A 1 87 ? 29.607 -5.200 -7.978 1.00 50.47 87 ALA A C 1
ATOM 685 O O . ALA A 1 87 ? 29.183 -4.163 -7.463 1.00 50.47 87 ALA A O 1
ATOM 686 N N . PRO A 1 88 ? 29.311 -6.414 -7.470 1.00 52.47 88 PRO A N 1
ATOM 687 C CA . PRO A 1 88 ? 28.652 -6.569 -6.178 1.00 52.47 88 PRO A CA 1
ATOM 688 C C . PRO A 1 88 ? 29.576 -6.019 -5.082 1.00 52.47 88 PRO A C 1
ATOM 690 O O . PRO A 1 88 ? 30.601 -6.618 -4.761 1.00 52.47 88 PRO A O 1
ATOM 693 N N . GLY A 1 89 ? 29.246 -4.834 -4.574 1.00 53.41 89 GLY A N 1
ATOM 694 C CA . GLY A 1 89 ? 29.920 -4.193 -3.449 1.00 53.41 89 GLY A CA 1
ATOM 695 C C . GLY A 1 89 ? 29.254 -4.530 -2.108 1.00 53.41 89 GLY A C 1
ATOM 696 O O . GLY A 1 89 ? 28.308 -5.319 -2.071 1.00 53.41 89 GLY A O 1
ATOM 697 N N . PRO A 1 90 ? 29.720 -3.933 -0.996 1.00 57.78 90 PRO A N 1
ATOM 698 C CA . PRO A 1 90 ? 29.002 -3.987 0.281 1.00 57.78 90 PRO A CA 1
ATOM 699 C C . PRO A 1 90 ? 27.556 -3.478 0.124 1.00 57.78 90 PRO A C 1
ATOM 701 O O . PRO A 1 90 ? 27.268 -2.730 -0.804 1.00 57.78 90 PRO A O 1
ATOM 704 N N . ALA A 1 91 ? 26.647 -3.840 1.038 1.00 57.12 91 ALA A N 1
ATOM 705 C CA . ALA A 1 91 ? 25.212 -3.505 0.956 1.00 57.12 91 ALA A CA 1
ATOM 706 C C . ALA A 1 91 ? 24.895 -1.993 0.826 1.00 57.12 91 ALA A C 1
ATOM 708 O O . ALA A 1 91 ? 23.803 -1.622 0.403 1.00 57.12 91 ALA A O 1
ATOM 709 N N . SER A 1 92 ? 25.856 -1.122 1.150 1.00 60.38 92 SER A N 1
ATOM 710 C CA . SER A 1 92 ? 25.797 0.336 0.982 1.00 60.38 92 SER A CA 1
ATOM 711 C C . SER A 1 92 ? 26.206 0.840 -0.409 1.00 60.38 92 SER A C 1
ATOM 713 O O . SER A 1 92 ? 26.141 2.038 -0.672 1.00 60.38 92 SER A O 1
ATOM 715 N N . HIS A 1 93 ? 26.673 -0.033 -1.302 1.00 68.44 93 HIS A N 1
ATOM 716 C CA . HIS A 1 93 ? 27.151 0.359 -2.620 1.00 68.44 93 HIS A CA 1
ATOM 717 C C . HIS A 1 93 ? 25.985 0.479 -3.609 1.00 68.44 93 HIS A C 1
ATOM 719 O O . HIS A 1 93 ? 25.432 -0.524 -4.063 1.00 68.44 93 HIS A O 1
ATOM 725 N N . PHE A 1 94 ? 25.666 1.710 -4.003 1.00 72.81 94 PHE A N 1
ATOM 726 C CA . PHE A 1 94 ? 24.622 1.995 -4.982 1.00 72.81 94 PHE A CA 1
ATOM 727 C C . PHE A 1 94 ? 25.054 1.610 -6.404 1.00 72.81 94 PHE A C 1
ATOM 729 O O . PHE A 1 94 ? 26.001 2.157 -6.974 1.00 72.81 94 PHE A O 1
ATOM 736 N N . THR A 1 95 ? 24.355 0.650 -7.000 1.00 78.31 95 THR A N 1
ATOM 737 C CA . THR A 1 95 ? 24.673 0.126 -8.332 1.00 78.31 95 THR A CA 1
ATOM 738 C C . THR A 1 95 ? 23.888 0.832 -9.440 1.00 78.31 95 THR A C 1
ATOM 740 O O . THR A 1 95 ? 22.877 1.504 -9.222 1.00 78.31 95 THR A O 1
ATOM 743 N N . ARG A 1 96 ? 24.296 0.613 -10.698 1.00 77.00 96 ARG A N 1
ATOM 744 C CA . ARG A 1 96 ? 23.495 1.031 -11.868 1.00 77.00 96 ARG A CA 1
ATOM 745 C C . ARG A 1 96 ? 22.102 0.387 -11.879 1.00 77.00 96 ARG A C 1
ATOM 747 O O . ARG A 1 96 ? 21.158 0.992 -12.384 1.00 77.00 96 ARG A O 1
ATOM 754 N N . TRP A 1 97 ? 21.967 -0.822 -11.324 1.00 76.00 97 TRP A N 1
ATOM 755 C CA . TRP A 1 97 ? 20.676 -1.499 -11.177 1.00 76.00 97 TRP A CA 1
ATOM 756 C C . TRP A 1 97 ? 19.777 -0.811 -10.160 1.00 76.00 97 TRP A C 1
ATOM 758 O O . TRP A 1 97 ? 18.582 -0.685 -10.414 1.00 76.00 97 TRP A O 1
ATOM 768 N N . ASP A 1 98 ? 20.342 -0.326 -9.060 1.00 80.19 98 ASP A N 1
ATOM 769 C CA . ASP A 1 98 ? 19.599 0.414 -8.041 1.00 80.19 98 ASP A CA 1
ATOM 770 C C . ASP A 1 98 ? 19.064 1.725 -8.618 1.00 80.19 98 ASP A C 1
ATOM 772 O O . ASP A 1 98 ? 17.874 2.014 -8.498 1.00 80.19 98 ASP A O 1
ATOM 776 N N . SER A 1 99 ? 19.896 2.450 -9.375 1.00 82.69 99 SER A N 1
ATOM 777 C CA . SER A 1 99 ? 19.484 3.651 -10.115 1.00 82.69 99 SER A CA 1
ATOM 778 C C . SER A 1 99 ? 18.342 3.368 -11.095 1.00 82.69 99 SER A C 1
ATOM 780 O O . SER A 1 99 ? 17.300 4.027 -11.058 1.00 82.69 99 SER A O 1
ATOM 782 N N . LEU A 1 100 ? 18.489 2.335 -11.935 1.00 82.81 100 LEU A N 1
ATOM 783 C CA . LEU A 1 100 ? 17.453 1.932 -12.887 1.00 82.81 100 LEU A CA 1
ATOM 784 C C . LEU A 1 100 ? 16.149 1.545 -12.175 1.00 82.81 100 LEU A C 1
ATOM 786 O O . LEU A 1 100 ? 15.062 1.917 -12.618 1.00 82.81 100 LEU A O 1
ATOM 790 N N . THR A 1 101 ? 16.256 0.819 -11.064 1.00 84.06 101 THR A N 1
ATOM 791 C CA . THR A 1 101 ? 15.114 0.383 -10.257 1.00 84.06 101 THR A CA 1
ATOM 792 C C . THR A 1 101 ? 14.393 1.583 -9.655 1.00 84.06 101 THR A C 1
ATOM 794 O O . THR A 1 101 ? 13.183 1.714 -9.828 1.00 84.06 101 THR A O 1
ATOM 797 N N . VAL A 1 102 ? 15.119 2.518 -9.037 1.00 87.00 102 VAL A N 1
ATOM 798 C CA . VAL A 1 102 ? 14.550 3.750 -8.472 1.00 87.00 102 VAL A CA 1
ATOM 799 C C . VAL A 1 102 ? 13.827 4.566 -9.541 1.00 87.00 102 VAL A C 1
ATOM 801 O O . VAL A 1 102 ? 12.695 4.993 -9.314 1.00 87.00 102 VAL A O 1
ATOM 804 N N . GLN A 1 103 ? 14.418 4.741 -10.726 1.00 85.56 103 GLN A N 1
ATOM 805 C CA . GLN A 1 103 ? 13.772 5.493 -11.809 1.00 85.56 103 GLN A CA 1
ATOM 806 C C . GLN A 1 103 ? 12.544 4.778 -12.383 1.00 85.56 103 GLN A C 1
ATOM 808 O O . GLN A 1 103 ? 11.533 5.417 -12.687 1.00 85.56 103 GLN A O 1
ATOM 813 N N . THR A 1 104 ? 12.584 3.447 -12.463 1.00 86.94 104 THR A N 1
ATOM 814 C CA . THR A 1 104 ? 11.428 2.625 -12.853 1.00 86.94 104 THR A CA 1
ATOM 815 C C . THR A 1 104 ? 10.272 2.830 -11.873 1.00 86.94 104 THR A C 1
ATOM 817 O O . THR A 1 104 ? 9.147 3.114 -12.284 1.00 86.94 104 THR A O 1
ATOM 820 N N . LEU A 1 105 ? 10.561 2.760 -10.573 1.00 90.25 105 LEU A N 1
ATOM 821 C CA . LEU A 1 105 ? 9.588 2.945 -9.499 1.00 90.25 105 LEU A CA 1
ATOM 822 C C . LEU A 1 105 ? 9.018 4.372 -9.463 1.00 90.25 105 LEU A C 1
ATOM 824 O O . LEU A 1 105 ? 7.811 4.545 -9.319 1.00 90.25 105 LEU A O 1
ATOM 828 N N . ARG A 1 106 ? 9.847 5.405 -9.664 1.00 89.56 106 ARG A N 1
ATOM 829 C CA . ARG A 1 106 ? 9.386 6.804 -9.771 1.00 89.56 106 ARG A CA 1
ATOM 830 C C . ARG A 1 106 ? 8.465 7.020 -10.968 1.00 89.56 106 ARG A C 1
ATOM 832 O O . ARG A 1 106 ? 7.434 7.680 -10.843 1.00 89.56 106 ARG A O 1
ATOM 839 N N . THR A 1 107 ? 8.806 6.430 -12.113 1.00 87.50 107 THR A N 1
ATOM 840 C CA . THR A 1 107 ? 7.959 6.485 -13.312 1.00 87.50 107 THR A CA 1
ATOM 841 C C . THR A 1 107 ? 6.614 5.806 -13.053 1.00 87.50 107 THR A C 1
ATOM 843 O O . THR A 1 107 ? 5.574 6.359 -13.407 1.00 87.50 107 THR A O 1
ATOM 846 N N . LEU A 1 108 ? 6.616 4.656 -12.368 1.00 90.06 108 LEU A N 1
ATOM 847 C CA . LEU A 1 108 ? 5.390 3.975 -11.957 1.00 90.06 108 LEU A CA 1
ATOM 848 C C . LEU A 1 108 ? 4.535 4.851 -11.032 1.00 90.06 108 LEU A C 1
ATOM 850 O O . LEU A 1 108 ? 3.357 5.036 -11.311 1.00 90.06 108 LEU A O 1
ATOM 854 N N . GLN A 1 109 ? 5.116 5.451 -9.987 1.00 91.38 109 GLN A N 1
ATOM 855 C CA . GLN A 1 109 ? 4.393 6.357 -9.080 1.00 91.38 109 GLN A CA 1
ATOM 856 C C . GLN A 1 109 ? 3.725 7.517 -9.823 1.00 91.38 109 GLN A C 1
ATOM 858 O O . GLN A 1 109 ? 2.586 7.868 -9.528 1.00 91.38 109 GLN A O 1
ATOM 863 N N . CYS A 1 110 ? 4.414 8.104 -10.802 1.00 89.12 110 CYS A N 1
ATOM 864 C CA . CYS A 1 110 ? 3.860 9.179 -11.618 1.00 89.12 110 CYS A CA 1
ATOM 865 C C . CYS A 1 110 ? 2.636 8.709 -12.420 1.00 89.12 110 CYS A C 1
ATOM 867 O O . CYS A 1 110 ? 1.597 9.367 -12.406 1.00 89.12 110 CYS A O 1
ATOM 869 N N . ILE A 1 111 ? 2.723 7.539 -13.059 1.00 87.69 111 ILE A N 1
ATOM 870 C CA . ILE A 1 111 ? 1.594 6.960 -13.800 1.00 87.69 111 ILE A CA 1
ATOM 871 C C . ILE A 1 111 ? 0.431 6.662 -12.857 1.00 87.69 111 ILE A C 1
ATOM 873 O O . ILE A 1 111 ? -0.703 6.980 -13.182 1.00 87.69 111 ILE A O 1
ATOM 877 N N . VAL A 1 112 ? 0.695 6.110 -11.677 1.00 89.56 112 VAL A N 1
ATOM 878 C CA . VAL A 1 112 ? -0.343 5.796 -10.687 1.00 89.56 112 VAL A CA 1
ATOM 879 C C . VAL A 1 112 ? -1.096 7.052 -10.239 1.00 89.56 112 VAL A C 1
ATOM 881 O O . VAL A 1 112 ? -2.322 7.027 -10.154 1.00 89.56 112 VAL A O 1
ATOM 884 N N . ARG A 1 113 ? -0.377 8.159 -10.010 1.00 89.44 113 ARG A N 1
ATOM 885 C CA . ARG A 1 113 ? -0.956 9.434 -9.557 1.00 89.44 113 ARG A CA 1
ATOM 886 C C . ARG A 1 113 ? -1.801 10.127 -10.618 1.00 89.44 113 ARG A C 1
ATOM 888 O O . ARG A 1 113 ? -2.823 10.716 -10.285 1.00 89.44 113 ARG A O 1
ATOM 895 N N . HIS A 1 114 ? -1.378 10.084 -11.880 1.00 86.50 114 HIS A N 1
ATOM 896 C CA . HIS A 1 114 ? -2.032 10.863 -12.935 1.00 86.50 114 HIS A CA 1
ATOM 897 C C . HIS A 1 114 ? -2.873 10.035 -13.919 1.00 86.50 114 HIS A C 1
ATOM 899 O O . HIS A 1 114 ? -3.727 10.585 -14.604 1.00 86.50 114 HIS A O 1
ATOM 905 N N . CYS A 1 115 ? -2.654 8.723 -13.979 1.00 85.25 115 CYS A N 1
ATOM 906 C CA . CYS A 1 115 ? -3.332 7.764 -14.854 1.00 85.25 115 CYS A CA 1
ATOM 907 C C . CYS A 1 115 ? -3.712 6.493 -14.051 1.00 85.25 115 CYS A C 1
ATOM 909 O O . CYS A 1 115 ? -3.214 5.401 -14.346 1.00 85.25 115 CYS A O 1
ATOM 911 N N . PRO A 1 116 ? -4.575 6.584 -13.016 1.00 81.00 116 PRO A N 1
ATOM 912 C CA . PRO A 1 116 ? -4.880 5.454 -12.133 1.00 81.00 116 PRO A CA 1
ATOM 913 C C . PRO A 1 116 ? -5.479 4.249 -12.880 1.00 81.00 116 PRO A C 1
ATOM 915 O O . PRO A 1 116 ? -5.178 3.102 -12.564 1.00 81.00 116 PRO A O 1
ATOM 918 N N . ARG A 1 117 ? -6.262 4.478 -13.941 1.00 82.19 117 ARG A N 1
ATOM 919 C CA . ARG A 1 117 ? -6.855 3.389 -14.738 1.00 82.19 117 ARG A CA 1
ATOM 920 C C . ARG A 1 117 ? -5.814 2.593 -15.519 1.00 82.19 117 ARG A C 1
ATOM 922 O O . ARG A 1 117 ? -5.973 1.389 -15.707 1.00 82.19 117 ARG A O 1
ATOM 929 N N . ALA A 1 118 ? -4.740 3.252 -15.951 1.00 79.56 118 ALA A N 1
ATOM 930 C CA . ALA A 1 118 ? -3.688 2.638 -16.749 1.00 79.56 118 ALA A CA 1
ATOM 931 C C . ALA A 1 118 ? -2.908 1.557 -15.987 1.00 79.56 118 ALA A C 1
ATOM 933 O O . ALA A 1 118 ? -2.438 0.603 -16.606 1.00 79.56 118 ALA A O 1
ATOM 934 N N . TRP A 1 119 ? -2.769 1.682 -14.662 1.00 82.88 119 TRP A N 1
ATOM 935 C CA . TRP A 1 119 ? -2.066 0.681 -13.853 1.00 82.88 119 TRP A CA 1
ATOM 936 C C . TRP A 1 119 ? -3.001 -0.384 -13.266 1.00 82.88 119 TRP A C 1
ATOM 938 O O . TRP A 1 119 ? -2.544 -1.498 -13.025 1.00 82.88 119 TRP A O 1
ATOM 948 N N . HIS A 1 120 ? -4.302 -0.097 -13.096 1.00 80.50 120 HIS A N 1
ATOM 949 C CA . HIS A 1 120 ? -5.297 -1.074 -12.614 1.00 80.50 120 HIS A CA 1
ATOM 950 C C . HIS A 1 120 ? -5.406 -2.322 -13.492 1.00 80.50 120 HIS A C 1
ATOM 952 O O . HIS A 1 120 ? -5.889 -3.341 -13.024 1.00 80.50 120 HIS A O 1
ATOM 958 N N . VAL A 1 121 ? -4.961 -2.276 -14.749 1.00 78.00 121 VAL A N 1
ATOM 959 C CA . VAL A 1 121 ? -4.908 -3.457 -15.630 1.00 78.00 121 VAL A CA 1
ATOM 960 C C . VAL A 1 121 ? -3.733 -4.378 -15.277 1.00 78.00 121 VAL A C 1
ATOM 962 O O . VAL A 1 121 ? -3.799 -5.582 -15.491 1.00 78.00 121 VAL A O 1
ATOM 965 N N . GLU A 1 122 ? -2.665 -3.823 -14.707 1.00 80.62 122 GLU A N 1
ATOM 966 C CA . GLU A 1 122 ? -1.374 -4.491 -14.521 1.00 80.62 122 GLU A CA 1
ATOM 967 C C . GLU A 1 122 ? -1.026 -4.723 -13.036 1.00 80.62 122 GLU A C 1
ATOM 969 O O . GLU A 1 122 ? 0.097 -5.112 -12.722 1.00 80.62 122 GLU A O 1
ATOM 974 N N . TRP A 1 123 ? -1.960 -4.495 -12.106 1.00 82.06 123 TRP A N 1
ATOM 975 C CA . TRP A 1 123 ? -1.726 -4.577 -10.652 1.00 82.06 123 TRP A CA 1
ATOM 976 C C . TRP A 1 123 ? -1.166 -5.927 -10.180 1.00 82.06 123 TRP A C 1
ATOM 978 O O . TRP A 1 123 ? -0.293 -5.954 -9.309 1.00 82.06 123 TRP A O 1
ATOM 988 N N . ASP A 1 124 ? -1.584 -7.020 -10.823 1.00 81.38 124 ASP A N 1
ATOM 989 C CA . ASP A 1 124 ? -1.118 -8.393 -10.578 1.00 81.38 124 ASP A CA 1
ATOM 990 C C . ASP A 1 124 ? 0.405 -8.563 -10.742 1.00 81.38 124 ASP A C 1
ATOM 992 O O . ASP A 1 124 ? 1.001 -9.521 -10.251 1.00 81.38 124 ASP A O 1
ATOM 996 N N . HIS A 1 125 ? 1.061 -7.648 -11.460 1.00 82.75 125 HIS A N 1
ATOM 997 C CA . HIS A 1 125 ? 2.508 -7.664 -11.667 1.00 82.75 125 HIS A CA 1
ATOM 998 C C . HIS A 1 125 ? 3.291 -7.029 -10.515 1.00 82.75 125 HIS A C 1
ATOM 1000 O O . HIS A 1 125 ? 4.496 -7.255 -10.396 1.00 82.75 125 HIS A O 1
ATOM 1006 N N . TYR A 1 126 ? 2.630 -6.219 -9.687 1.00 83.75 126 TYR A N 1
ATOM 1007 C CA . TYR A 1 126 ? 3.274 -5.427 -8.641 1.00 83.75 126 TYR A CA 1
ATOM 1008 C C . TYR A 1 126 ? 2.930 -5.924 -7.236 1.00 83.75 126 TYR A C 1
ATOM 1010 O O . TYR A 1 126 ? 3.786 -5.856 -6.348 1.00 83.75 126 TYR A O 1
ATOM 1018 N N . LEU A 1 127 ? 1.715 -6.443 -7.036 1.00 86.19 127 LEU A N 1
ATOM 1019 C CA . LEU A 1 127 ? 1.197 -6.867 -5.735 1.00 86.19 127 LEU A CA 1
ATOM 1020 C C . LEU A 1 127 ? 1.181 -8.403 -5.607 1.00 86.19 127 LEU A C 1
ATOM 1022 O O . LEU A 1 127 ? 1.002 -9.104 -6.601 1.00 86.19 127 LEU A O 1
ATOM 1026 N N . PRO A 1 128 ? 1.407 -8.952 -4.400 1.00 81.81 128 PRO A N 1
ATOM 1027 C CA . PRO A 1 128 ? 1.365 -10.390 -4.173 1.00 81.81 128 PRO A CA 1
ATOM 1028 C C . PRO A 1 128 ? -0.085 -10.888 -4.120 1.00 81.81 128 PRO A C 1
ATOM 1030 O O . PRO A 1 128 ? -0.886 -10.393 -3.336 1.00 81.81 128 PRO A O 1
ATOM 1033 N N . GLU A 1 129 ? -0.409 -11.895 -4.926 1.00 69.94 129 GLU A N 1
ATOM 1034 C CA . GLU A 1 129 ? -1.739 -12.522 -4.941 1.00 69.94 129 GLU A CA 1
ATOM 1035 C C . GLU A 1 129 ? -1.815 -13.767 -4.041 1.00 69.94 129 GLU A C 1
ATOM 1037 O O . GLU A 1 129 ? -2.852 -14.060 -3.452 1.00 69.94 129 GLU A O 1
ATOM 1042 N N . THR A 1 130 ? -0.702 -14.493 -3.902 1.00 67.75 130 THR A N 1
ATOM 1043 C CA . THR A 1 130 ? -0.622 -15.759 -3.161 1.00 67.75 130 THR A CA 1
ATOM 1044 C C . THR A 1 130 ? 0.535 -15.770 -2.166 1.00 67.75 130 THR A C 1
ATOM 1046 O O . THR A 1 130 ? 1.529 -15.061 -2.325 1.00 67.75 130 THR A O 1
ATOM 1049 N N . THR A 1 131 ? 0.442 -16.648 -1.164 1.00 62.00 131 THR A N 1
ATOM 1050 C CA . THR A 1 131 ? 1.512 -16.902 -0.180 1.00 62.00 131 THR A CA 1
ATOM 1051 C C . THR A 1 131 ? 2.781 -17.471 -0.818 1.00 62.00 131 THR A C 1
ATOM 1053 O O . THR A 1 131 ? 3.883 -17.264 -0.312 1.00 62.00 131 THR A O 1
ATOM 1056 N N . VAL A 1 132 ? 2.641 -18.166 -1.951 1.00 61.75 132 VAL A N 1
ATOM 1057 C CA . VAL A 1 132 ? 3.761 -18.651 -2.758 1.00 61.75 132 VAL A CA 1
ATOM 1058 C C . VAL A 1 132 ? 4.222 -17.523 -3.679 1.00 61.75 132 VAL A C 1
ATOM 1060 O O . VAL A 1 132 ? 3.440 -17.036 -4.496 1.00 61.75 132 VAL A O 1
ATOM 1063 N N . ASP A 1 133 ? 5.498 -17.136 -3.582 1.00 63.59 133 ASP A N 1
ATOM 1064 C CA . ASP A 1 133 ? 6.185 -16.236 -4.524 1.00 63.59 133 ASP A CA 1
ATOM 1065 C C . ASP A 1 133 ? 6.365 -16.928 -5.896 1.00 63.59 133 ASP A C 1
ATOM 1067 O O . ASP A 1 133 ? 7.478 -17.107 -6.387 1.00 63.59 133 ASP A O 1
ATOM 1071 N N . ALA A 1 134 ? 5.274 -17.362 -6.533 1.00 62.53 134 ALA A N 1
ATOM 1072 C CA . ALA A 1 134 ? 5.315 -17.974 -7.862 1.00 62.53 134 ALA A CA 1
ATOM 1073 C C . ALA A 1 134 ? 5.794 -16.973 -8.927 1.00 62.53 134 ALA A C 1
ATOM 1075 O O . ALA A 1 134 ? 6.238 -17.356 -10.008 1.00 62.53 134 ALA A O 1
ATOM 1076 N N . GLN A 1 135 ? 5.678 -15.681 -8.622 1.00 70.12 135 GLN A N 1
ATOM 1077 C CA . GLN A 1 135 ? 5.921 -14.585 -9.533 1.00 70.12 135 GLN A CA 1
ATOM 1078 C C . GLN A 1 135 ? 6.619 -13.419 -8.821 1.00 70.12 135 GLN A C 1
ATOM 1080 O O . GLN A 1 135 ? 6.249 -13.092 -7.690 1.00 70.12 135 GLN A O 1
ATOM 1085 N N . PRO A 1 136 ? 7.601 -12.766 -9.468 1.00 77.56 136 PRO A N 1
ATOM 1086 C CA . PRO A 1 136 ? 8.303 -11.648 -8.860 1.00 77.56 136 PRO A CA 1
ATOM 1087 C C . PRO A 1 136 ? 7.382 -10.428 -8.746 1.00 77.56 136 PRO A C 1
ATOM 1089 O O . PRO A 1 136 ? 6.761 -10.029 -9.729 1.00 77.56 136 PRO A O 1
ATOM 1092 N N . ASN A 1 137 ? 7.335 -9.833 -7.556 1.00 84.56 137 ASN A N 1
ATOM 1093 C CA . ASN A 1 137 ? 6.537 -8.651 -7.218 1.00 84.56 137 ASN A CA 1
ATOM 1094 C C . ASN A 1 137 ? 7.378 -7.625 -6.424 1.00 84.56 137 ASN A C 1
ATOM 1096 O O . ASN A 1 137 ? 8.581 -7.823 -6.218 1.00 84.56 137 ASN A O 1
ATOM 1100 N N . LEU A 1 138 ? 6.764 -6.530 -5.955 1.00 86.50 138 LEU A N 1
ATOM 1101 C CA . LEU A 1 138 ? 7.470 -5.494 -5.186 1.00 86.50 138 LEU A CA 1
ATOM 1102 C C . LEU A 1 138 ? 8.089 -6.019 -3.878 1.00 86.50 138 LEU A C 1
ATOM 1104 O O . LEU A 1 138 ? 9.174 -5.577 -3.509 1.00 86.50 138 LEU A O 1
ATOM 1108 N N . PHE A 1 139 ? 7.480 -7.002 -3.207 1.00 84.69 139 PHE A N 1
ATOM 1109 C CA . PHE A 1 139 ? 8.079 -7.637 -2.023 1.00 84.69 139 PHE A CA 1
ATOM 1110 C C . PHE A 1 139 ? 9.244 -8.556 -2.392 1.00 84.69 139 PHE A C 1
ATOM 1112 O O . PHE A 1 139 ? 10.230 -8.624 -1.659 1.00 84.69 139 PHE A O 1
ATOM 1119 N N . SER A 1 140 ? 9.177 -9.236 -3.540 1.00 82.88 140 SER A N 1
ATOM 1120 C CA . SER A 1 140 ? 10.323 -9.984 -4.066 1.00 82.88 140 SER A CA 1
ATOM 1121 C C . SER A 1 140 ? 11.500 -9.049 -4.360 1.00 82.88 140 SER A C 1
ATOM 1123 O O . SER A 1 140 ? 12.637 -9.407 -4.066 1.00 82.88 140 SER A O 1
ATOM 1125 N N . LEU A 1 141 ? 11.235 -7.844 -4.885 1.00 82.69 141 LEU A N 1
ATOM 1126 C CA . LEU A 1 141 ? 12.252 -6.808 -5.092 1.00 82.69 141 LEU A CA 1
ATOM 1127 C C . LEU A 1 141 ? 12.813 -6.291 -3.760 1.00 82.69 141 LEU A C 1
ATOM 1129 O O . LEU A 1 141 ? 14.029 -6.186 -3.624 1.00 82.69 141 LEU A O 1
ATOM 1133 N N . LEU A 1 142 ? 11.947 -6.033 -2.775 1.00 83.88 142 LEU A N 1
ATOM 1134 C CA . LEU A 1 142 ? 12.344 -5.609 -1.429 1.00 83.88 142 LEU A CA 1
ATOM 1135 C C . LEU A 1 142 ? 13.282 -6.626 -0.760 1.00 83.88 142 LEU A C 1
ATOM 1137 O O . LEU A 1 142 ? 14.256 -6.239 -0.129 1.00 83.88 142 LEU A O 1
ATOM 1141 N N . ARG A 1 143 ? 13.017 -7.927 -0.942 1.00 80.44 143 ARG A N 1
ATOM 1142 C CA . ARG A 1 143 ? 13.866 -9.021 -0.443 1.00 80.44 143 ARG A CA 1
ATOM 1143 C C . ARG A 1 143 ? 15.166 -9.182 -1.237 1.00 80.44 143 ARG A C 1
ATOM 1145 O O . ARG A 1 143 ? 16.172 -9.611 -0.681 1.00 80.44 143 ARG A O 1
ATOM 1152 N N . ALA A 1 144 ? 15.142 -8.898 -2.538 1.00 77.44 144 ALA A N 1
ATOM 1153 C CA . ALA A 1 144 ? 16.295 -9.071 -3.418 1.00 77.44 144 ALA A CA 1
ATOM 1154 C C . ALA A 1 144 ? 17.327 -7.939 -3.295 1.00 77.44 144 ALA A C 1
ATOM 1156 O O . ALA A 1 144 ? 18.511 -8.175 -3.531 1.00 77.44 144 ALA A O 1
ATOM 1157 N N . VAL A 1 145 ? 16.890 -6.722 -2.955 1.00 75.81 145 VAL A N 1
ATOM 1158 C CA . VAL A 1 145 ? 17.750 -5.535 -2.878 1.00 75.81 145 VAL A CA 1
ATOM 1159 C C . VAL A 1 145 ? 18.024 -5.166 -1.423 1.00 75.81 145 VAL A C 1
ATOM 1161 O O . VAL A 1 145 ? 17.103 -4.956 -0.638 1.00 75.81 145 VAL A O 1
ATOM 1164 N N . GLN A 1 146 ? 19.305 -5.044 -1.073 1.00 73.50 146 GLN A N 1
ATOM 1165 C CA . GLN A 1 146 ? 19.744 -4.678 0.280 1.00 73.50 146 GLN A CA 1
ATOM 1166 C C . GLN A 1 146 ? 19.995 -3.172 0.458 1.00 73.50 146 GLN A C 1
ATOM 1168 O O . GLN A 1 146 ? 20.203 -2.722 1.579 1.00 73.50 146 GLN A O 1
ATOM 1173 N N . HIS A 1 147 ? 19.967 -2.384 -0.623 1.00 81.25 147 HIS A N 1
ATOM 1174 C CA . HIS A 1 147 ? 20.241 -0.951 -0.545 1.00 81.25 147 HIS A CA 1
ATOM 1175 C C . HIS A 1 147 ? 19.050 -0.179 0.066 1.00 81.25 147 HIS A C 1
ATOM 1177 O O . HIS A 1 147 ? 17.944 -0.241 -0.491 1.00 81.25 147 HIS A O 1
ATOM 1183 N N . PRO A 1 148 ? 19.252 0.612 1.140 1.00 77.69 148 PRO A N 1
ATOM 1184 C CA . PRO A 1 148 ? 18.169 1.253 1.896 1.00 77.69 148 PRO A CA 1
ATOM 1185 C C . PRO A 1 148 ? 17.325 2.213 1.047 1.00 77.69 148 PRO A C 1
ATOM 1187 O O . PRO A 1 148 ? 16.098 2.178 1.107 1.00 77.69 148 PRO A O 1
ATOM 1190 N N . ASP A 1 149 ? 17.946 3.004 0.165 1.00 81.50 149 ASP A N 1
ATOM 1191 C CA . ASP A 1 149 ? 17.200 3.938 -0.696 1.00 81.50 149 ASP A CA 1
ATOM 1192 C C . ASP A 1 149 ? 16.265 3.235 -1.684 1.00 81.50 149 ASP A C 1
ATOM 1194 O O . ASP A 1 149 ? 15.168 3.722 -1.968 1.00 81.50 149 ASP A O 1
ATOM 1198 N N . VAL A 1 150 ? 16.666 2.065 -2.192 1.00 83.81 150 VAL A N 1
ATOM 1199 C CA . VAL A 1 150 ? 15.819 1.284 -3.098 1.00 83.81 150 VAL A CA 1
ATOM 1200 C C . VAL A 1 150 ? 14.672 0.670 -2.312 1.00 83.81 150 VAL A C 1
ATOM 1202 O O . VAL A 1 150 ? 13.529 0.764 -2.749 1.00 83.81 150 VAL A O 1
ATOM 1205 N N . GLN A 1 151 ? 14.946 0.115 -1.128 1.00 85.31 151 GLN A N 1
ATOM 1206 C CA . GLN A 1 151 ? 13.911 -0.413 -0.239 1.00 85.31 151 GLN A CA 1
ATOM 1207 C C . GLN A 1 151 ? 12.885 0.666 0.130 1.00 85.31 151 GLN A C 1
ATOM 1209 O O . GLN A 1 151 ? 11.677 0.451 0.005 1.00 85.31 151 GLN A O 1
ATOM 1214 N N . ARG A 1 152 ? 13.352 1.868 0.489 1.00 86.19 152 ARG A N 1
ATOM 1215 C CA . ARG A 1 152 ? 12.497 3.030 0.748 1.00 86.19 152 ARG A CA 1
ATOM 1216 C C . ARG A 1 152 ? 11.655 3.388 -0.471 1.00 86.19 152 ARG A C 1
ATOM 1218 O O . ARG A 1 152 ? 10.452 3.598 -0.341 1.00 86.19 152 ARG A O 1
ATOM 1225 N N . GLN A 1 153 ? 12.257 3.433 -1.659 1.00 88.62 153 GLN A N 1
ATOM 1226 C CA . GLN A 1 153 ? 11.536 3.751 -2.889 1.00 88.62 153 GLN A CA 1
ATOM 1227 C C . GLN A 1 153 ? 10.490 2.681 -3.239 1.00 88.62 153 GLN A C 1
ATOM 1229 O O . GLN A 1 153 ? 9.412 3.026 -3.728 1.00 88.62 153 GLN A O 1
ATOM 1234 N N . VAL A 1 154 ? 10.767 1.400 -2.978 1.00 90.06 154 VAL A N 1
ATOM 1235 C CA . VAL A 1 154 ? 9.798 0.305 -3.140 1.00 90.06 154 VAL A CA 1
ATOM 1236 C C . VAL A 1 154 ? 8.598 0.521 -2.222 1.00 90.06 154 VAL A C 1
ATOM 1238 O O . VAL A 1 154 ? 7.468 0.507 -2.706 1.00 90.06 154 VAL A O 1
ATOM 1241 N N . LEU A 1 155 ? 8.832 0.807 -0.938 1.00 90.56 155 LEU A N 1
ATOM 1242 C CA . LEU A 1 155 ? 7.764 1.068 0.032 1.00 90.56 155 LEU A CA 1
ATOM 1243 C C . LEU A 1 155 ? 6.945 2.310 -0.344 1.00 90.56 155 LEU A C 1
ATOM 1245 O O . LEU A 1 155 ? 5.727 2.228 -0.403 1.00 90.56 155 LEU A O 1
ATOM 1249 N N . LEU A 1 156 ? 7.581 3.420 -0.737 1.00 91.06 156 LEU A N 1
ATOM 1250 C CA . LEU A 1 156 ? 6.870 4.615 -1.224 1.00 91.06 156 LEU A CA 1
ATOM 1251 C C . LEU A 1 156 ? 6.019 4.335 -2.472 1.00 91.06 156 LEU A C 1
ATOM 1253 O O . LEU A 1 156 ? 4.946 4.916 -2.658 1.00 91.06 156 LEU A O 1
ATOM 1257 N N . THR A 1 157 ? 6.498 3.447 -3.345 1.00 91.50 157 THR A N 1
ATOM 1258 C CA . THR A 1 157 ? 5.741 3.016 -4.526 1.00 91.50 157 THR A CA 1
ATOM 1259 C C . THR A 1 157 ? 4.530 2.203 -4.115 1.00 91.50 157 THR A C 1
ATOM 1261 O O . THR A 1 157 ? 3.443 2.452 -4.627 1.00 91.50 157 THR A O 1
ATOM 1264 N N . LEU A 1 158 ? 4.699 1.288 -3.160 1.00 92.38 158 LEU A N 1
ATOM 1265 C CA . LEU A 1 158 ? 3.607 0.507 -2.599 1.00 92.38 158 LEU A CA 1
ATOM 1266 C C . LEU A 1 158 ? 2.560 1.412 -1.936 1.00 92.38 158 LEU A C 1
ATOM 1268 O O . LEU A 1 158 ? 1.382 1.277 -2.246 1.00 92.38 158 LEU A O 1
ATOM 1272 N N . THR A 1 159 ? 2.970 2.388 -1.120 1.00 92.44 159 THR A N 1
ATOM 1273 C CA . THR A 1 159 ? 2.060 3.391 -0.542 1.00 92.44 159 THR A CA 1
ATOM 1274 C C . THR A 1 159 ? 1.275 4.115 -1.634 1.00 92.44 159 THR A C 1
ATOM 1276 O O . THR A 1 159 ? 0.049 4.141 -1.594 1.00 92.44 159 THR A O 1
ATOM 1279 N N . THR A 1 160 ? 1.966 4.621 -2.663 1.00 92.31 160 THR A N 1
ATOM 1280 C CA . THR A 1 160 ? 1.325 5.356 -3.765 1.00 92.31 160 THR A CA 1
ATOM 1281 C C . THR A 1 160 ? 0.317 4.478 -4.517 1.00 92.31 160 THR A C 1
ATOM 1283 O O . THR A 1 160 ? -0.766 4.953 -4.857 1.00 92.31 160 THR A O 1
ATOM 1286 N N . LEU A 1 161 ? 0.644 3.201 -4.759 1.00 91.19 161 LEU A N 1
ATOM 1287 C CA . LEU A 1 161 ? -0.267 2.233 -5.379 1.00 91.19 161 LEU A CA 1
ATOM 1288 C C . LEU A 1 161 ? -1.532 2.051 -4.538 1.00 91.19 161 LEU A C 1
ATOM 1290 O O . LEU A 1 161 ? -2.630 2.157 -5.073 1.00 91.19 161 LEU A O 1
ATOM 1294 N N . LEU A 1 162 ? -1.385 1.832 -3.230 1.00 91.69 162 LEU A N 1
ATOM 1295 C CA . LEU A 1 162 ? -2.509 1.601 -2.321 1.00 91.69 162 LEU A CA 1
ATOM 1296 C C . LEU A 1 162 ? -3.408 2.836 -2.172 1.00 91.69 162 LEU A C 1
ATOM 1298 O O . LEU A 1 162 ? -4.631 2.708 -2.212 1.00 91.69 162 LEU A O 1
ATOM 1302 N N . GLU A 1 163 ? -2.828 4.035 -2.079 1.00 90.81 163 GLU A N 1
ATOM 1303 C CA . GLU A 1 163 ? -3.576 5.299 -2.000 1.00 90.81 163 GLU A CA 1
ATOM 1304 C C . GLU A 1 163 ? -4.454 5.548 -3.236 1.00 90.81 163 GLU A C 1
ATOM 1306 O O . GLU A 1 163 ? -5.539 6.115 -3.120 1.00 90.81 163 GLU A O 1
ATOM 1311 N N . HIS A 1 164 ? -4.019 5.084 -4.411 1.00 88.94 164 HIS A N 1
ATOM 1312 C CA . HIS A 1 164 ? -4.725 5.261 -5.686 1.00 88.94 164 HIS A CA 1
ATOM 1313 C C . HIS A 1 164 ? -5.461 3.983 -6.136 1.00 88.94 164 HIS A C 1
ATOM 1315 O O . HIS A 1 164 ? -5.861 3.857 -7.301 1.00 88.94 164 HIS A O 1
ATOM 1321 N N . ALA A 1 165 ? -5.675 3.037 -5.214 1.00 87.62 165 ALA A N 1
ATOM 1322 C CA . ALA A 1 165 ? -6.411 1.793 -5.437 1.00 87.62 165 ALA A CA 1
ATOM 1323 C C . ALA A 1 165 ? -7.748 1.657 -4.667 1.00 87.62 165 ALA A C 1
ATOM 1325 O O . ALA A 1 165 ? -8.152 0.518 -4.422 1.00 87.62 165 ALA A O 1
ATOM 1326 N N . PRO A 1 166 ? -8.497 2.721 -4.298 1.00 89.44 166 PRO A N 1
ATOM 1327 C CA . PRO A 1 166 ? -9.688 2.560 -3.455 1.00 89.44 166 PRO A CA 1
ATOM 1328 C C . PRO A 1 166 ? -10.762 1.685 -4.118 1.00 89.44 166 PRO A C 1
ATOM 1330 O O . PRO A 1 166 ? -11.373 0.836 -3.471 1.00 89.44 166 PRO A O 1
ATOM 1333 N N . ALA A 1 167 ? -10.948 1.833 -5.434 1.00 86.75 167 ALA A N 1
ATOM 1334 C CA . ALA A 1 167 ? -11.899 1.037 -6.208 1.00 86.75 167 ALA A CA 1
ATOM 1335 C C . ALA A 1 167 ? -11.517 -0.449 -6.286 1.00 86.75 167 ALA A C 1
ATOM 1337 O O . ALA A 1 167 ? -12.400 -1.287 -6.391 1.00 86.75 167 ALA A O 1
ATOM 1338 N N . LEU A 1 168 ? -10.223 -0.778 -6.222 1.00 86.88 168 LEU A N 1
ATOM 1339 C CA . LEU A 1 168 ? -9.751 -2.160 -6.189 1.00 86.88 168 LEU A CA 1
ATOM 1340 C C . LEU A 1 168 ? -9.913 -2.734 -4.778 1.00 86.88 168 LEU A C 1
ATOM 1342 O O . LEU A 1 168 ? -10.546 -3.767 -4.606 1.00 86.88 168 LEU A O 1
ATOM 1346 N N . LEU A 1 169 ? -9.377 -2.047 -3.763 1.00 89.38 169 LEU A N 1
ATOM 1347 C CA . LEU A 1 169 ? -9.333 -2.530 -2.378 1.00 89.38 169 LEU A CA 1
ATOM 1348 C C . LEU A 1 169 ? -10.731 -2.704 -1.769 1.00 89.38 169 LEU A C 1
ATOM 1350 O O . LEU A 1 169 ? -10.962 -3.649 -1.020 1.00 89.38 169 LEU A O 1
ATOM 1354 N N . SER A 1 170 ? -11.685 -1.847 -2.137 1.00 88.56 170 SER A N 1
ATOM 1355 C CA . SER A 1 170 ? -13.078 -1.948 -1.677 1.00 88.56 170 SER A CA 1
ATOM 1356 C C . SER A 1 170 ? -13.837 -3.172 -2.211 1.00 88.56 170 SER A C 1
ATOM 1358 O O . SER A 1 170 ? -14.883 -3.521 -1.656 1.00 88.56 170 SER A O 1
ATOM 1360 N N . LEU A 1 171 ? -13.315 -3.850 -3.245 1.00 89.81 171 LEU A N 1
ATOM 1361 C CA . LEU A 1 171 ? -13.875 -5.104 -3.763 1.00 89.81 171 LEU A CA 1
ATOM 1362 C C . LEU A 1 171 ? -13.526 -6.315 -2.899 1.00 89.81 171 LEU A C 1
ATOM 1364 O O . LEU A 1 171 ? -14.098 -7.378 -3.129 1.00 89.81 171 LEU A O 1
ATOM 1368 N N . ALA A 1 172 ? -12.593 -6.184 -1.953 1.00 89.25 172 ALA A N 1
ATOM 1369 C CA . ALA A 1 172 ? -12.159 -7.293 -1.119 1.00 89.25 172 ALA A CA 1
ATOM 1370 C C . ALA A 1 172 ? -13.343 -7.873 -0.326 1.00 89.25 172 ALA A C 1
ATOM 1372 O O . ALA A 1 172 ? -13.975 -7.186 0.478 1.00 89.25 172 ALA A O 1
ATOM 1373 N N . ASP A 1 173 ? -13.651 -9.140 -0.582 1.00 88.31 173 ASP A N 1
ATOM 1374 C CA . ASP A 1 173 ? -14.690 -9.888 0.121 1.00 88.31 173 ASP A CA 1
ATOM 1375 C C . ASP A 1 173 ? -14.335 -11.377 0.055 1.00 88.31 173 ASP A C 1
ATOM 1377 O O . ASP A 1 173 ? -14.277 -11.953 -1.036 1.00 88.31 173 ASP A O 1
ATOM 1381 N N . ASP A 1 174 ? -14.049 -11.979 1.210 1.00 83.44 174 ASP A N 1
ATOM 1382 C CA . ASP A 1 174 ? -13.745 -13.408 1.352 1.00 83.44 174 ASP A CA 1
ATOM 1383 C C . ASP A 1 174 ? -14.858 -14.173 2.089 1.00 83.44 174 ASP A C 1
ATOM 1385 O O . ASP A 1 174 ? -14.656 -15.301 2.551 1.00 83.44 174 ASP A O 1
ATOM 1389 N N . ARG A 1 175 ? -16.071 -13.603 2.158 1.00 80.69 175 ARG A N 1
ATOM 1390 C CA . ARG A 1 175 ? -17.255 -14.336 2.619 1.00 80.69 175 ARG A CA 1
ATOM 1391 C C . ARG A 1 175 ? -17.467 -15.557 1.721 1.00 80.69 175 ARG A C 1
ATOM 1393 O O . ARG A 1 175 ? -17.343 -15.474 0.502 1.00 80.69 175 ARG A O 1
ATOM 1400 N N . VAL A 1 176 ? -17.747 -16.703 2.348 1.00 65.12 176 VAL A N 1
ATOM 1401 C CA . VAL A 1 176 ? -17.723 -18.038 1.725 1.00 65.12 176 VAL A CA 1
ATOM 1402 C C . VAL A 1 176 ? -18.430 -18.044 0.368 1.00 65.12 176 VAL A C 1
ATOM 1404 O O . VAL A 1 176 ? -19.644 -17.868 0.288 1.00 65.12 176 VAL A O 1
ATOM 1407 N N . THR A 1 177 ? -17.671 -18.298 -0.696 1.00 62.41 177 THR A N 1
ATOM 1408 C CA . THR A 1 177 ? -18.208 -18.514 -2.042 1.00 62.41 177 THR A CA 1
ATOM 1409 C C . THR A 1 177 ? -18.072 -19.991 -2.386 1.00 62.41 177 THR A C 1
ATOM 1411 O O . THR A 1 177 ? -16.987 -20.501 -2.647 1.00 62.41 177 THR A O 1
ATOM 1414 N N . VAL A 1 178 ? -19.192 -20.717 -2.347 1.00 62.44 178 VAL A N 1
ATOM 1415 C CA . VAL A 1 178 ? -19.264 -22.099 -2.843 1.00 62.44 178 VAL A CA 1
ATOM 1416 C C . VAL A 1 178 ? -19.400 -22.032 -4.365 1.00 62.44 178 VAL A C 1
ATOM 1418 O O . VAL A 1 178 ? -20.483 -22.204 -4.917 1.00 62.44 178 VAL A O 1
ATOM 1421 N N . THR A 1 179 ? -18.313 -21.682 -5.053 1.00 68.12 179 THR A N 1
ATOM 1422 C CA . THR A 1 179 ? -18.274 -21.562 -6.517 1.00 68.12 179 THR A CA 1
ATOM 1423 C C . THR A 1 179 ? -17.067 -22.294 -7.093 1.00 68.12 179 THR A C 1
ATOM 1425 O O . THR A 1 179 ? -15.995 -22.323 -6.500 1.00 68.12 179 THR A O 1
ATOM 1428 N N . SER A 1 180 ? -17.221 -22.874 -8.287 1.00 75.19 180 SER A N 1
ATOM 1429 C CA . SER A 1 180 ? -16.148 -23.581 -9.010 1.00 75.19 180 SER A CA 1
ATOM 1430 C C . SER A 1 180 ? -15.073 -22.654 -9.601 1.00 75.19 180 SER A C 1
ATOM 1432 O O . SER A 1 180 ? -14.122 -23.127 -10.217 1.00 75.19 180 SER A O 1
ATOM 1434 N N . PHE A 1 181 ? -15.240 -21.339 -9.454 1.00 77.44 181 PHE A N 1
ATOM 1435 C CA . PHE A 1 181 ? -14.318 -20.292 -9.884 1.00 77.44 181 PHE A CA 1
ATOM 1436 C C . PHE A 1 181 ? -14.088 -19.315 -8.727 1.00 77.44 181 PHE A C 1
ATOM 1438 O O . PHE A 1 181 ? -15.028 -19.023 -7.984 1.00 77.44 181 PHE A O 1
ATOM 1445 N N . THR A 1 182 ? -12.864 -18.797 -8.596 1.00 79.31 182 THR A N 1
ATOM 1446 C CA . THR A 1 182 ? -12.497 -17.795 -7.585 1.00 79.31 182 THR A CA 1
ATOM 1447 C C . THR A 1 182 ? -12.871 -16.396 -8.083 1.00 79.31 182 THR A C 1
ATOM 1449 O O . THR A 1 182 ? -12.234 -15.903 -9.017 1.00 79.31 182 THR A O 1
ATOM 1452 N N . PRO A 1 183 ? -13.880 -15.723 -7.502 1.00 85.12 183 PRO A N 1
ATOM 1453 C CA . PRO A 1 183 ? -14.270 -14.391 -7.949 1.00 85.12 183 PRO A CA 1
ATOM 1454 C C . PRO A 1 183 ? -13.174 -13.356 -7.661 1.00 85.12 183 PRO A C 1
ATOM 1456 O O . PRO A 1 183 ? -12.370 -13.507 -6.739 1.00 85.12 183 PRO A O 1
ATOM 1459 N N . LEU A 1 184 ? -13.181 -12.257 -8.426 1.00 85.56 184 LEU A N 1
ATOM 1460 C CA . LEU A 1 184 ? -12.220 -11.159 -8.268 1.00 85.56 184 LEU A CA 1
ATOM 1461 C C . LEU A 1 184 ? -12.204 -10.600 -6.835 1.00 85.56 184 LEU A C 1
ATOM 1463 O O . LEU A 1 184 ? -11.138 -10.274 -6.331 1.00 85.56 184 LEU A O 1
ATOM 1467 N N . SER A 1 185 ? -13.354 -10.535 -6.161 1.00 88.31 185 SER A N 1
ATOM 1468 C CA . SER A 1 185 ? -13.456 -10.069 -4.771 1.00 88.31 185 SER A CA 1
ATOM 1469 C C . SER A 1 185 ? -12.648 -10.923 -3.791 1.00 88.31 185 SER A C 1
ATOM 1471 O O . SER A 1 185 ? -11.943 -10.383 -2.939 1.00 88.31 185 SER A O 1
ATOM 1473 N N . VAL A 1 186 ? -12.681 -12.249 -3.964 1.00 87.38 186 VAL A N 1
ATOM 1474 C CA . VAL A 1 186 ? -11.914 -13.203 -3.150 1.00 87.38 186 VAL A CA 1
ATOM 1475 C C . VAL A 1 186 ? -10.427 -13.102 -3.481 1.00 87.38 186 VAL A C 1
ATOM 1477 O O . VAL A 1 186 ? -9.594 -13.120 -2.579 1.00 87.38 186 VAL A O 1
ATOM 1480 N N . ARG A 1 187 ? -10.082 -12.923 -4.761 1.00 86.94 187 ARG A N 1
ATOM 1481 C CA . ARG A 1 187 ? -8.697 -12.698 -5.206 1.00 86.94 187 ARG A CA 1
ATOM 1482 C C . ARG A 1 187 ? -8.102 -11.424 -4.593 1.00 86.94 187 ARG A C 1
ATOM 1484 O O . ARG A 1 187 ? -6.991 -11.442 -4.070 1.00 86.94 187 ARG A O 1
ATOM 1491 N N . VAL A 1 188 ? -8.857 -10.323 -4.598 1.00 89.00 188 VAL A N 1
ATOM 1492 C CA . VAL A 1 188 ? -8.451 -9.064 -3.951 1.00 89.00 188 VAL A CA 1
ATOM 1493 C C . VAL A 1 188 ? -8.361 -9.245 -2.435 1.00 89.00 188 VAL A C 1
ATOM 1495 O O . VAL A 1 188 ? -7.407 -8.760 -1.834 1.00 89.00 188 VAL A O 1
ATOM 1498 N N . ALA A 1 189 ? -9.288 -9.969 -1.803 1.00 89.25 189 ALA A N 1
ATOM 1499 C CA . ALA A 1 189 ? -9.208 -10.260 -0.372 1.00 89.25 189 ALA A CA 1
ATOM 1500 C C . ALA A 1 189 ? -7.941 -11.050 -0.004 1.00 89.25 189 ALA A C 1
ATOM 1502 O O . ALA A 1 189 ? -7.255 -10.696 0.952 1.00 89.25 189 ALA A O 1
ATOM 1503 N N . GLN A 1 190 ? -7.569 -12.059 -0.798 1.00 88.38 190 GLN A N 1
ATOM 1504 C CA . GLN A 1 190 ? -6.312 -12.798 -0.633 1.00 88.38 190 GLN A CA 1
ATOM 1505 C C . GLN A 1 190 ? -5.088 -11.886 -0.769 1.00 88.38 190 GLN A C 1
ATOM 1507 O O . GLN A 1 190 ? -4.203 -11.935 0.085 1.00 88.38 190 GLN A O 1
ATOM 1512 N N . MET A 1 191 ? -5.073 -11.003 -1.773 1.00 89.31 191 MET A N 1
ATOM 1513 C CA . MET A 1 191 ? -4.024 -9.992 -1.916 1.00 89.31 191 MET A CA 1
ATOM 1514 C C . MET A 1 191 ? -3.949 -9.087 -0.677 1.00 89.31 191 MET A C 1
ATOM 1516 O O . MET A 1 191 ? -2.865 -8.874 -0.146 1.00 89.31 191 MET A O 1
ATOM 1520 N N . VAL A 1 192 ? -5.074 -8.550 -0.195 1.00 91.12 192 VAL A N 1
ATOM 1521 C CA . VAL A 1 192 ? -5.110 -7.657 0.978 1.00 91.12 192 VAL A CA 1
ATOM 1522 C C . VAL A 1 192 ? -4.603 -8.363 2.236 1.00 91.12 192 VAL A C 1
ATOM 1524 O O . VAL A 1 192 ? -3.789 -7.800 2.971 1.00 91.12 192 VAL A O 1
ATOM 1527 N N . ASN A 1 193 ? -5.030 -9.607 2.453 1.00 89.25 193 ASN A N 1
ATOM 1528 C CA . ASN A 1 193 ? -4.560 -10.455 3.545 1.00 89.25 193 ASN A CA 1
ATOM 1529 C C . ASN A 1 193 ? -3.034 -10.647 3.484 1.00 89.25 193 ASN A C 1
ATOM 1531 O O . ASN A 1 193 ? -2.326 -10.471 4.478 1.00 89.25 193 ASN A O 1
ATOM 1535 N N . GLU A 1 194 ? -2.510 -10.948 2.297 1.00 88.75 194 GLU A N 1
ATOM 1536 C CA . GLU A 1 194 ? -1.082 -11.166 2.077 1.00 88.75 194 GLU A CA 1
ATOM 1537 C C . GLU A 1 194 ? -0.262 -9.873 2.211 1.00 88.75 194 GLU A C 1
ATOM 1539 O O . GLU A 1 194 ? 0.829 -9.892 2.785 1.00 88.75 194 GLU A O 1
ATOM 1544 N N . LEU A 1 195 ? -0.794 -8.737 1.750 1.00 90.75 195 LEU A N 1
ATOM 1545 C CA . LEU A 1 195 ? -0.200 -7.415 1.945 1.00 90.75 195 LEU A CA 1
ATOM 1546 C C . LEU A 1 195 ? -0.072 -7.084 3.430 1.00 90.75 195 LEU A C 1
ATOM 1548 O O . LEU A 1 195 ? 1.016 -6.724 3.877 1.00 90.75 195 LEU A O 1
ATOM 1552 N N . HIS A 1 196 ? -1.149 -7.259 4.200 1.00 90.00 196 HIS A N 1
ATOM 1553 C CA . HIS A 1 196 ? -1.119 -7.067 5.646 1.00 90.00 196 HIS A CA 1
ATOM 1554 C C . HIS A 1 196 ? -0.077 -7.965 6.306 1.00 90.00 196 HIS A C 1
ATOM 1556 O O . HIS A 1 196 ? 0.754 -7.466 7.059 1.00 90.00 196 HIS A O 1
ATOM 1562 N N . ARG A 1 197 ? -0.078 -9.263 5.983 1.00 87.69 197 ARG A N 1
ATOM 1563 C CA . ARG A 1 197 ? 0.861 -10.243 6.542 1.00 87.69 197 ARG A CA 1
ATOM 1564 C C . ARG A 1 197 ? 2.319 -9.887 6.248 1.00 87.69 197 ARG A C 1
ATOM 1566 O O . ARG A 1 197 ? 3.157 -9.967 7.140 1.00 87.69 197 ARG A O 1
ATOM 1573 N N . ARG A 1 198 ? 2.646 -9.517 5.006 1.00 87.19 198 ARG A N 1
ATOM 1574 C CA . ARG A 1 198 ? 4.024 -9.167 4.627 1.00 87.19 198 ARG A CA 1
ATOM 1575 C C . ARG A 1 198 ? 4.462 -7.846 5.251 1.00 87.19 198 ARG A C 1
ATOM 1577 O O . ARG A 1 198 ? 5.596 -7.755 5.700 1.00 87.19 198 ARG A O 1
ATOM 1584 N N . LEU A 1 199 ? 3.586 -6.842 5.308 1.00 88.75 199 LEU A N 1
ATOM 1585 C CA . LEU A 1 199 ? 3.903 -5.549 5.921 1.00 88.75 199 LEU A CA 1
ATOM 1586 C C . LEU A 1 199 ? 4.105 -5.660 7.435 1.00 88.75 199 LEU A C 1
ATOM 1588 O O . LEU A 1 199 ? 5.060 -5.095 7.953 1.00 88.75 199 LEU A O 1
ATOM 1592 N N . THR A 1 200 ? 3.274 -6.426 8.144 1.00 86.38 200 THR A N 1
ATOM 1593 C CA . THR A 1 200 ? 3.465 -6.642 9.586 1.00 86.38 200 THR A CA 1
ATOM 1594 C C . THR A 1 200 ? 4.735 -7.432 9.888 1.00 86.38 200 THR A C 1
ATOM 1596 O O . THR A 1 200 ? 5.445 -7.103 10.831 1.00 86.38 200 THR A O 1
ATOM 1599 N N . GLN A 1 201 ? 5.089 -8.415 9.055 1.00 84.06 201 GLN A N 1
ATOM 1600 C CA . GLN A 1 201 ? 6.362 -9.137 9.178 1.00 84.06 201 GLN A CA 1
ATOM 1601 C C . GLN A 1 201 ? 7.593 -8.238 9.019 1.00 84.06 201 GLN A C 1
ATOM 1603 O O . GLN A 1 201 ? 8.624 -8.537 9.611 1.00 84.06 201 GLN A O 1
ATOM 1608 N N . LEU A 1 202 ? 7.492 -7.150 8.249 1.00 81.81 202 LEU A N 1
ATOM 1609 C CA . LEU A 1 202 ? 8.576 -6.177 8.086 1.00 81.81 202 LEU A CA 1
ATOM 1610 C C . LEU A 1 202 ? 8.769 -5.266 9.308 1.00 81.81 202 LEU A C 1
ATOM 1612 O O . LEU A 1 202 ? 9.823 -4.645 9.408 1.00 81.81 202 LEU A O 1
ATOM 1616 N N . LEU A 1 203 ? 7.778 -5.175 10.202 1.00 78.12 203 LEU A N 1
ATOM 1617 C CA . LEU A 1 203 ? 7.883 -4.419 11.456 1.00 78.12 203 LEU A CA 1
ATOM 1618 C C . LEU A 1 203 ? 8.486 -5.257 12.590 1.00 78.12 203 LEU A C 1
ATOM 1620 O O . LEU A 1 203 ? 9.152 -4.720 13.462 1.00 78.12 203 LEU A O 1
ATOM 1624 N N . VAL A 1 204 ? 8.306 -6.583 12.577 1.00 70.56 204 VAL A N 1
ATOM 1625 C CA . VAL A 1 204 ? 8.769 -7.433 13.682 1.00 70.56 204 VAL A CA 1
ATOM 1626 C C . VAL A 1 204 ? 10.310 -7.433 13.769 1.00 70.56 204 VAL A C 1
ATOM 1628 O O . VAL A 1 204 ? 10.974 -7.849 12.817 1.00 70.56 204 VAL A O 1
ATOM 1631 N N . PRO A 1 205 ? 10.906 -7.095 14.932 1.00 57.50 205 PRO A N 1
ATOM 1632 C CA . PRO A 1 205 ? 12.353 -6.875 15.093 1.00 57.50 205 PRO A CA 1
ATOM 1633 C C . PRO A 1 205 ? 13.235 -8.132 14.960 1.00 57.50 205 PRO A C 1
ATOM 1635 O O . PRO A 1 205 ? 14.458 -8.052 15.055 1.00 57.50 205 PRO A O 1
ATOM 1638 N N . HIS A 1 206 ? 12.655 -9.308 14.700 1.00 46.28 206 HIS A N 1
ATOM 1639 C CA . HIS A 1 206 ? 13.377 -10.586 14.631 1.00 46.28 206 HIS A CA 1
ATOM 1640 C C . HIS A 1 206 ? 14.214 -10.777 13.348 1.00 46.28 206 HIS A C 1
ATOM 1642 O O . HIS A 1 206 ? 14.789 -11.844 13.135 1.00 46.28 206 HIS A O 1
ATOM 1648 N N . GLY A 1 207 ? 14.333 -9.750 12.504 1.00 41.72 207 GLY A N 1
ATOM 1649 C CA . GLY A 1 207 ? 15.230 -9.742 11.353 1.00 41.72 207 GLY A CA 1
ATOM 1650 C C . GLY A 1 207 ? 15.737 -8.334 11.078 1.00 41.72 207 GLY A C 1
ATOM 1651 O O . GLY A 1 207 ? 15.094 -7.581 10.358 1.00 41.72 207 GLY A O 1
ATOM 1652 N N . ALA A 1 208 ? 16.896 -7.991 11.640 1.00 43.75 208 ALA A N 1
ATOM 1653 C CA . ALA A 1 208 ? 17.609 -6.722 11.480 1.00 43.75 208 ALA A CA 1
ATOM 1654 C C . ALA A 1 208 ? 18.058 -6.441 10.025 1.00 43.75 208 ALA A C 1
ATOM 1656 O O . ALA A 1 208 ? 19.251 -6.385 9.732 1.00 43.75 208 ALA A O 1
ATOM 1657 N N . GLN A 1 209 ? 17.120 -6.312 9.086 1.00 47.31 209 GLN A N 1
ATOM 1658 C CA . GLN A 1 209 ? 17.413 -6.055 7.671 1.00 47.31 209 GLN A CA 1
ATOM 1659 C C . GLN A 1 209 ? 16.619 -4.895 7.062 1.00 47.31 209 GLN A C 1
ATOM 1661 O O . GLN A 1 209 ? 16.925 -4.507 5.936 1.00 47.31 209 GLN A O 1
ATOM 1666 N N . LEU A 1 210 ? 15.647 -4.307 7.773 1.00 52.72 210 LEU A N 1
ATOM 1667 C CA . LEU A 1 210 ? 14.925 -3.125 7.296 1.00 52.72 210 LEU A CA 1
ATOM 1668 C C . LEU A 1 210 ? 15.174 -1.918 8.207 1.00 52.72 210 LEU A C 1
ATOM 1670 O O . LEU A 1 210 ? 14.794 -1.908 9.370 1.00 52.72 210 LEU A O 1
ATOM 1674 N N . HIS A 1 211 ? 15.773 -0.866 7.650 1.00 58.91 211 HIS A N 1
ATOM 1675 C CA . HIS A 1 211 ? 16.073 0.389 8.353 1.00 58.91 211 HIS A CA 1
ATOM 1676 C C . HIS A 1 211 ? 14.890 1.384 8.386 1.00 58.91 211 HIS A C 1
ATOM 1678 O O . HIS A 1 211 ? 15.077 2.559 8.712 1.00 58.91 211 HIS A O 1
ATOM 1684 N N . HIS A 1 212 ? 13.681 0.975 7.972 1.00 70.38 212 HIS A N 1
ATOM 1685 C CA . HIS A 1 212 ? 12.607 1.905 7.593 1.00 70.38 212 HIS A CA 1
ATOM 1686 C C . HIS A 1 212 ? 11.201 1.488 8.085 1.00 70.38 212 HIS A C 1
ATOM 1688 O O . HIS A 1 212 ? 10.342 1.181 7.257 1.00 70.38 212 HIS A O 1
ATOM 1694 N N . PRO A 1 213 ? 10.921 1.537 9.401 1.00 78.50 213 PRO A N 1
ATOM 1695 C CA . PRO A 1 213 ? 9.580 1.295 9.955 1.00 78.50 213 PRO A CA 1
ATOM 1696 C C . PRO A 1 213 ? 8.533 2.317 9.474 1.00 78.50 213 PRO A C 1
ATOM 1698 O O . PRO A 1 213 ? 7.417 1.945 9.121 1.00 78.50 213 PRO A O 1
ATOM 1701 N N . VAL A 1 214 ? 8.899 3.601 9.349 1.00 83.44 214 VAL A N 1
ATOM 1702 C CA . VAL A 1 214 ? 7.959 4.674 8.959 1.00 83.44 214 VAL A CA 1
ATOM 1703 C C . VAL A 1 214 ? 7.310 4.439 7.578 1.00 83.44 214 VAL A C 1
ATOM 1705 O O . VAL A 1 214 ? 6.085 4.461 7.491 1.00 83.44 214 VAL A O 1
ATOM 1708 N N . PRO A 1 215 ? 8.045 4.146 6.482 1.00 85.25 215 PRO A N 1
ATOM 1709 C CA . PRO A 1 215 ? 7.412 3.813 5.201 1.00 85.25 215 PRO A CA 1
ATOM 1710 C C . PRO A 1 215 ? 6.542 2.545 5.227 1.00 85.25 215 PRO A C 1
ATOM 1712 O O . PRO A 1 215 ? 5.571 2.465 4.474 1.00 85.25 215 PRO A O 1
ATOM 1715 N N . VAL A 1 216 ? 6.859 1.560 6.077 1.00 88.44 216 VAL A N 1
ATOM 1716 C CA . VAL A 1 216 ? 6.025 0.356 6.250 1.00 88.44 216 VAL A CA 1
ATOM 1717 C C . VAL A 1 216 ? 4.701 0.723 6.922 1.00 88.44 216 VAL A C 1
ATOM 1719 O O . VAL A 1 216 ? 3.639 0.340 6.428 1.00 88.44 216 VAL A O 1
ATOM 1722 N N . LEU A 1 217 ? 4.747 1.532 7.984 1.00 87.75 217 LEU A N 1
ATOM 1723 C CA . LEU A 1 217 ? 3.560 2.074 8.648 1.00 87.75 217 LEU A CA 1
ATOM 1724 C C . LEU A 1 217 ? 2.722 2.938 7.694 1.00 87.75 217 LEU A C 1
ATOM 1726 O O . LEU A 1 217 ? 1.501 2.797 7.661 1.00 87.75 217 LEU A O 1
ATOM 1730 N N . GLY A 1 218 ? 3.358 3.726 6.822 1.00 89.50 218 GLY A N 1
ATOM 1731 C CA . GLY A 1 218 ? 2.671 4.465 5.759 1.00 89.50 218 GLY A CA 1
ATOM 1732 C C . GLY A 1 218 ? 1.926 3.555 4.770 1.00 89.50 218 GLY A C 1
ATOM 1733 O O . GLY A 1 218 ? 0.789 3.842 4.392 1.00 89.50 218 GLY A O 1
ATOM 1734 N N . CYS A 1 219 ? 2.509 2.409 4.393 1.00 91.06 219 CYS A N 1
ATOM 1735 C CA . CYS A 1 219 ? 1.813 1.400 3.584 1.00 91.06 219 CYS A CA 1
ATOM 1736 C C . CYS A 1 219 ? 0.605 0.809 4.324 1.00 91.06 219 CYS A C 1
ATOM 1738 O O . CYS A 1 219 ? -0.468 0.673 3.735 1.00 91.06 219 CYS A O 1
ATOM 1740 N N . LEU A 1 220 ? 0.763 0.482 5.610 1.00 91.12 220 LEU A N 1
ATOM 1741 C CA . LEU A 1 220 ? -0.325 -0.0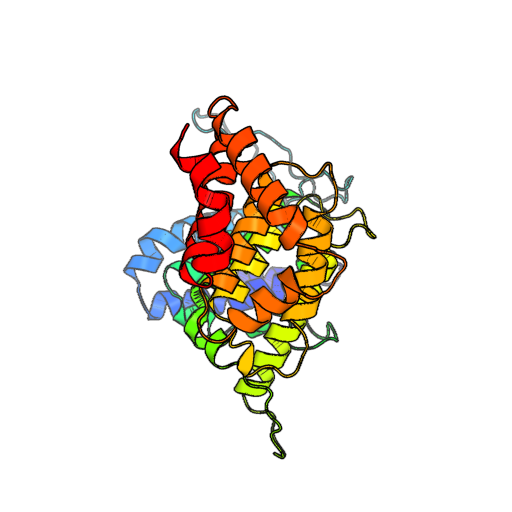29 6.448 1.00 91.12 220 LEU A CA 1
ATOM 1742 C C . LEU A 1 220 ? -1.450 0.998 6.604 1.00 91.12 220 LEU A C 1
ATOM 1744 O O . LEU A 1 220 ? -2.617 0.627 6.514 1.00 91.12 220 LEU A O 1
ATOM 1748 N N . ARG A 1 221 ? -1.120 2.285 6.757 1.00 91.25 221 ARG A N 1
ATOM 1749 C CA . ARG A 1 221 ? -2.094 3.383 6.814 1.00 91.25 221 ARG A CA 1
ATOM 1750 C C . ARG A 1 221 ? -2.895 3.501 5.518 1.00 91.25 221 ARG A C 1
ATOM 1752 O O . ARG A 1 221 ? -4.125 3.598 5.557 1.00 91.25 221 ARG A O 1
ATOM 1759 N N . ALA A 1 222 ? -2.217 3.448 4.371 1.00 91.75 222 ALA A N 1
ATOM 1760 C CA . ALA A 1 222 ? -2.869 3.476 3.063 1.00 91.75 222 ALA A CA 1
ATOM 1761 C C . ALA A 1 222 ? -3.799 2.266 2.867 1.00 91.75 222 ALA A C 1
ATOM 1763 O O . ALA A 1 222 ? -4.924 2.419 2.393 1.00 91.75 222 ALA A O 1
ATOM 1764 N N . LEU A 1 223 ? -3.370 1.074 3.294 1.00 91.75 223 LEU A N 1
ATOM 1765 C CA . LEU A 1 223 ? -4.182 -0.143 3.233 1.00 91.75 223 LEU A CA 1
ATOM 1766 C C . LEU A 1 223 ? -5.409 -0.055 4.159 1.00 91.75 223 LEU A C 1
ATOM 1768 O O . LEU A 1 223 ? -6.529 -0.356 3.739 1.00 91.75 223 LEU A O 1
ATOM 1772 N N . ALA A 1 224 ? -5.219 0.427 5.389 1.00 89.69 224 ALA A N 1
ATOM 1773 C CA . ALA A 1 224 ? -6.272 0.585 6.391 1.00 89.69 224 ALA A CA 1
ATOM 1774 C C . ALA A 1 224 ? -7.380 1.554 5.959 1.00 89.69 224 ALA A C 1
ATOM 1776 O O . ALA A 1 224 ? -8.559 1.326 6.246 1.00 89.69 224 ALA A O 1
ATOM 1777 N N . SER A 1 225 ? -7.014 2.596 5.209 1.00 89.56 225 SER A N 1
ATOM 1778 C CA . SER A 1 225 ? -7.951 3.604 4.699 1.00 89.56 225 SER A CA 1
ATOM 1779 C C . SER A 1 225 ? -9.065 3.000 3.837 1.00 89.56 225 SER A C 1
ATOM 1781 O O . SER A 1 225 ? -10.198 3.468 3.889 1.00 89.56 225 SER A O 1
ATOM 1783 N N . TRP A 1 226 ? -8.771 1.938 3.077 1.00 90.50 226 TRP A N 1
ATOM 1784 C CA . TRP A 1 226 ? -9.677 1.430 2.037 1.00 90.50 226 TRP A CA 1
ATOM 1785 C C . TRP A 1 226 ? -10.143 -0.014 2.240 1.00 90.50 226 TRP A C 1
ATOM 1787 O O . TRP A 1 226 ? -11.117 -0.436 1.622 1.00 90.50 226 TRP A O 1
ATOM 1797 N N . THR A 1 227 ? -9.482 -0.781 3.109 1.00 89.62 227 THR A N 1
ATOM 1798 C CA . THR A 1 227 ? -9.746 -2.218 3.283 1.00 89.62 227 THR A CA 1
ATOM 1799 C C . THR A 1 227 ? -11.081 -2.482 3.986 1.00 89.62 227 THR A C 1
ATOM 1801 O O . THR A 1 227 ? -11.246 -2.046 5.119 1.00 89.62 227 THR A O 1
ATOM 1804 N N . PRO A 1 228 ? -12.054 -3.194 3.399 1.00 88.50 228 PRO A N 1
ATOM 1805 C CA . PRO A 1 228 ? -13.331 -3.497 4.047 1.00 88.50 228 PRO A CA 1
ATOM 1806 C C . PRO A 1 228 ? -13.179 -4.623 5.083 1.00 88.50 228 PRO A C 1
ATOM 1808 O O . PRO A 1 228 ? -13.614 -5.748 4.863 1.00 88.50 228 PRO A O 1
ATOM 1811 N N . TYR A 1 229 ? -12.566 -4.323 6.227 1.00 86.56 229 TYR A N 1
ATOM 1812 C CA . TYR A 1 229 ? -12.253 -5.300 7.275 1.00 86.56 229 TYR A CA 1
ATOM 1813 C C . TYR A 1 229 ? -13.465 -6.121 7.745 1.00 86.56 229 TYR A C 1
ATOM 1815 O O . TYR A 1 229 ? -13.320 -7.314 7.975 1.00 86.56 229 TYR A O 1
ATOM 1823 N N . GLY A 1 230 ? -14.674 -5.547 7.798 1.00 82.38 230 GLY A N 1
ATOM 1824 C CA . GLY A 1 230 ? -15.898 -6.295 8.142 1.00 82.38 230 GLY A CA 1
ATOM 1825 C C . GLY A 1 230 ? -16.356 -7.328 7.093 1.00 82.38 230 GLY A C 1
ATOM 1826 O O . GLY A 1 230 ? -17.309 -8.081 7.320 1.00 82.38 230 GLY A O 1
ATOM 1827 N N . LYS A 1 231 ? -15.724 -7.359 5.915 1.00 84.44 231 LYS A N 1
ATOM 1828 C CA . LYS A 1 231 ? -15.937 -8.370 4.866 1.00 84.44 231 LYS A CA 1
ATOM 1829 C C . LYS A 1 231 ? -14.815 -9.405 4.799 1.00 84.44 231 LYS A C 1
ATOM 1831 O O . LYS A 1 231 ? -14.926 -10.316 3.987 1.00 84.44 231 LYS A O 1
ATOM 1836 N N . LEU A 1 232 ? -13.771 -9.246 5.614 1.00 84.50 232 LEU A N 1
ATOM 1837 C CA . LEU A 1 232 ? -12.614 -10.130 5.648 1.00 84.50 232 LEU A CA 1
ATOM 1838 C C . LEU A 1 232 ? -12.722 -11.110 6.822 1.00 84.50 232 LEU A C 1
ATOM 1840 O O . LEU A 1 232 ? -13.057 -10.716 7.937 1.00 84.50 232 LEU A O 1
ATOM 1844 N N . GLN A 1 233 ? -12.434 -12.387 6.583 1.00 72.50 233 GLN A N 1
ATOM 1845 C CA . GLN A 1 233 ? -12.512 -13.447 7.591 1.00 72.50 233 GLN A CA 1
ATOM 1846 C C . GLN A 1 233 ? -11.260 -13.530 8.465 1.00 72.50 233 GLN A C 1
ATOM 1848 O O . GLN A 1 233 ? -11.316 -14.047 9.581 1.00 72.50 233 GLN A O 1
ATOM 1853 N N . GLN A 1 234 ? -10.115 -13.057 7.971 1.00 74.44 234 GLN A N 1
ATOM 1854 C CA . GLN A 1 234 ? -8.876 -13.102 8.740 1.00 74.44 234 GLN A CA 1
ATOM 1855 C C . GLN A 1 234 ? -8.886 -12.065 9.875 1.00 74.44 234 GLN A C 1
ATOM 1857 O O . GLN A 1 234 ? -9.356 -10.944 9.668 1.00 74.44 234 GLN A O 1
ATOM 1862 N N . PRO A 1 235 ? -8.293 -12.374 11.049 1.00 78.69 235 PRO A N 1
ATOM 1863 C CA . PRO A 1 235 ? -8.183 -11.444 12.176 1.00 78.69 235 PRO A CA 1
ATOM 1864 C C . PRO A 1 235 ? -7.106 -10.371 11.921 1.00 78.69 235 PRO A C 1
ATOM 1866 O O . PRO A 1 235 ? -6.183 -10.174 12.712 1.00 78.69 235 PRO A O 1
ATOM 1869 N N . LEU A 1 236 ? -7.194 -9.673 10.784 1.00 82.94 236 LEU A N 1
ATOM 1870 C CA . LEU A 1 236 ? -6.228 -8.663 10.356 1.00 82.94 236 LEU A CA 1
ATOM 1871 C C . LEU A 1 236 ? -6.134 -7.512 11.352 1.00 82.94 236 LEU A C 1
ATOM 1873 O O . LEU A 1 236 ? -5.034 -7.055 11.639 1.00 82.94 236 LEU A O 1
ATOM 1877 N N . LEU A 1 237 ? -7.272 -7.067 11.894 1.00 80.75 237 LEU A N 1
ATOM 1878 C CA . LEU A 1 237 ? -7.315 -5.981 12.874 1.00 80.75 237 LEU A CA 1
ATOM 1879 C C . LEU A 1 237 ? -6.648 -6.367 14.188 1.00 80.75 237 LEU A C 1
ATOM 1881 O O . LEU A 1 237 ? -5.912 -5.563 14.748 1.00 80.75 237 LEU A O 1
ATOM 1885 N N . THR A 1 238 ? -6.854 -7.598 14.655 1.00 80.62 238 THR A N 1
ATOM 1886 C CA . THR A 1 238 ? -6.196 -8.112 15.861 1.00 80.62 238 THR A CA 1
ATOM 1887 C C . THR A 1 238 ? -4.690 -8.212 15.649 1.00 80.62 238 THR A C 1
ATOM 1889 O O . THR A 1 238 ? -3.922 -7.720 16.468 1.00 80.62 238 THR A O 1
ATOM 1892 N N . ASN A 1 239 ? -4.255 -8.768 14.514 1.00 82.06 239 ASN A N 1
ATOM 1893 C CA . ASN A 1 239 ? -2.834 -8.876 14.184 1.00 82.06 239 ASN A CA 1
ATOM 1894 C C . ASN A 1 239 ? -2.173 -7.498 14.054 1.00 82.06 239 ASN A C 1
ATOM 1896 O O . ASN A 1 239 ? -1.100 -7.277 14.608 1.00 82.06 239 ASN A O 1
ATOM 1900 N N . LEU A 1 240 ? -2.829 -6.566 13.356 1.00 81.62 240 LEU A N 1
ATOM 1901 C CA . LEU A 1 240 ? -2.353 -5.197 13.194 1.00 81.62 240 LEU A CA 1
ATOM 1902 C C . LEU A 1 240 ? -2.299 -4.469 14.543 1.00 81.62 240 LEU A C 1
ATOM 1904 O O . LEU A 1 240 ? -1.287 -3.850 14.857 1.00 81.62 240 LEU A O 1
ATOM 1908 N N . GLY A 1 241 ? -3.347 -4.597 15.358 1.00 75.81 241 GLY A N 1
ATOM 1909 C CA . GLY A 1 241 ? -3.412 -4.035 16.705 1.00 75.81 241 GLY A CA 1
ATOM 1910 C C . GLY A 1 241 ? -2.279 -4.534 17.596 1.00 75.81 241 GLY A C 1
ATOM 1911 O O . GLY A 1 241 ? -1.594 -3.717 18.198 1.00 75.81 241 GLY A O 1
ATOM 1912 N N . ASN A 1 242 ? -2.004 -5.840 17.594 1.00 77.12 242 ASN A N 1
ATOM 1913 C CA . ASN A 1 242 ? -0.890 -6.417 18.348 1.00 77.12 242 ASN A CA 1
ATOM 1914 C C . ASN A 1 242 ? 0.464 -5.878 17.866 1.00 77.12 242 ASN A C 1
ATOM 1916 O O . ASN A 1 242 ? 1.310 -5.527 18.682 1.00 77.12 242 ASN A O 1
ATOM 1920 N N . THR A 1 243 ? 0.672 -5.765 16.549 1.00 76.56 243 THR A N 1
ATOM 1921 C CA . THR A 1 243 ? 1.936 -5.240 16.003 1.00 76.56 243 THR A CA 1
ATOM 1922 C C . THR A 1 243 ? 2.143 -3.762 16.321 1.00 76.56 243 THR A C 1
ATOM 1924 O O . THR A 1 243 ? 3.216 -3.393 16.776 1.00 76.56 243 THR A O 1
ATOM 1927 N N . LEU A 1 244 ? 1.113 -2.926 16.165 1.00 74.88 244 LEU A N 1
ATOM 1928 C CA . LEU A 1 244 ? 1.175 -1.503 16.513 1.00 74.88 244 LEU A CA 1
ATOM 1929 C C . LEU A 1 244 ? 1.317 -1.297 18.021 1.00 74.88 244 LEU A C 1
ATOM 1931 O O . LEU A 1 244 ? 2.017 -0.389 18.456 1.00 74.88 244 LEU A O 1
ATOM 1935 N N . GLY A 1 245 ? 0.662 -2.149 18.812 1.00 69.00 245 GLY A N 1
ATOM 1936 C CA . GLY A 1 245 ? 0.827 -2.195 20.254 1.00 69.00 245 GLY A CA 1
ATOM 1937 C C . GLY A 1 245 ? 2.285 -2.435 20.623 1.00 69.00 245 GLY A C 1
ATOM 1938 O O . GLY A 1 245 ? 2.836 -1.660 21.394 1.00 69.00 245 GLY A O 1
ATOM 1939 N N . LEU A 1 246 ? 2.936 -3.450 20.045 1.00 67.88 246 LEU A N 1
ATOM 1940 C CA . LEU A 1 246 ? 4.357 -3.713 20.289 1.00 67.88 246 LEU A CA 1
ATOM 1941 C C . LEU A 1 246 ? 5.225 -2.487 19.965 1.00 67.88 246 LEU A C 1
ATOM 1943 O O . LEU A 1 246 ? 5.979 -2.057 20.830 1.00 67.88 246 LEU A O 1
ATOM 1947 N N . GLU A 1 247 ? 5.051 -1.867 18.796 1.00 66.56 247 GLU A N 1
ATOM 1948 C CA . GLU A 1 247 ? 5.798 -0.654 18.410 1.00 66.56 247 GLU A CA 1
ATOM 1949 C C . GLU A 1 247 ? 5.576 0.521 19.384 1.00 66.56 247 GLU A C 1
ATOM 1951 O O . GLU A 1 247 ? 6.510 1.229 19.739 1.00 66.56 247 GLU A O 1
ATOM 1956 N N . LEU A 1 248 ? 4.346 0.722 19.872 1.00 64.44 248 LEU A N 1
ATOM 1957 C CA . LEU A 1 248 ? 4.020 1.782 20.841 1.00 64.44 248 LEU A CA 1
ATOM 1958 C C . LEU A 1 248 ? 4.380 1.425 22.293 1.00 64.44 248 LEU A C 1
ATOM 1960 O O . LEU A 1 248 ? 4.464 2.302 23.154 1.00 64.44 248 LEU A O 1
ATOM 1964 N N . GLY A 1 249 ? 4.508 0.136 22.601 1.00 54.00 249 GLY A N 1
ATOM 1965 C CA . GLY A 1 249 ? 4.820 -0.397 23.925 1.00 54.00 249 GLY A CA 1
ATOM 1966 C C . GLY A 1 249 ? 6.315 -0.433 24.223 1.00 54.00 249 GLY A C 1
ATOM 1967 O O . GLY A 1 249 ? 6.699 -0.457 25.394 1.00 54.00 249 GLY A O 1
ATOM 1968 N N . LEU A 1 250 ? 7.154 -0.398 23.190 1.00 51.44 250 LEU A N 1
ATOM 1969 C CA . LEU A 1 250 ? 8.601 -0.312 23.315 1.00 51.44 250 LEU A CA 1
ATOM 1970 C C . LEU A 1 250 ? 8.996 1.133 23.649 1.00 51.44 250 LEU A C 1
ATOM 1972 O O . LEU A 1 250 ? 9.118 2.005 22.792 1.00 51.44 250 LEU A O 1
ATOM 1976 N N . SER A 1 251 ? 9.183 1.396 24.944 1.00 43.09 251 SER A N 1
ATOM 1977 C CA . SER A 1 251 ? 9.807 2.625 25.437 1.00 43.09 251 SER A CA 1
ATOM 1978 C C . SER A 1 251 ? 11.204 2.759 24.813 1.00 43.09 251 SER A C 1
ATOM 1980 O O . SER A 1 251 ? 12.132 2.064 25.219 1.00 43.09 251 SER A O 1
ATOM 1982 N N . GLY A 1 252 ? 11.339 3.597 23.781 1.00 55.72 252 GLY A N 1
ATOM 1983 C CA . GLY A 1 252 ? 12.604 3.798 23.064 1.00 55.72 252 GLY A CA 1
ATOM 1984 C C . GLY A 1 252 ? 12.492 4.020 21.553 1.00 55.72 252 GLY A C 1
ATOM 1985 O O . GLY A 1 252 ? 13.490 4.416 20.952 1.00 55.72 252 GLY A O 1
ATOM 1986 N N . GLU A 1 253 ? 11.322 3.809 20.940 1.00 65.06 253 GLU A N 1
ATOM 1987 C CA . GLU A 1 253 ? 11.144 4.058 19.502 1.00 65.06 253 GLU A CA 1
ATOM 1988 C C . GLU A 1 253 ? 11.238 5.557 19.144 1.00 65.06 253 GLU A C 1
ATOM 1990 O O . GLU A 1 253 ? 10.851 6.428 19.936 1.00 65.06 253 GLU A O 1
ATOM 1995 N N . PRO A 1 254 ? 11.762 5.896 17.950 1.00 70.31 254 PRO A N 1
ATOM 1996 C CA . PRO A 1 254 ? 11.949 7.275 17.545 1.00 70.31 254 PRO A CA 1
ATOM 1997 C C . PRO A 1 254 ? 10.595 7.975 17.317 1.00 70.31 254 PRO A C 1
ATOM 1999 O O . PRO A 1 254 ? 9.607 7.349 16.919 1.00 70.31 254 PRO A O 1
ATOM 2002 N N . PRO A 1 255 ? 10.530 9.303 17.532 1.00 70.31 255 PRO A N 1
ATOM 2003 C CA . PRO A 1 255 ? 9.277 10.066 17.547 1.00 70.31 255 PRO A CA 1
ATOM 2004 C C . PRO A 1 255 ? 8.466 9.948 16.247 1.00 70.31 255 PRO A C 1
ATOM 2006 O O . PRO A 1 255 ? 7.238 9.958 16.266 1.00 70.31 255 PRO A O 1
ATOM 2009 N N . ASN A 1 256 ? 9.141 9.776 15.114 1.00 76.50 256 ASN A N 1
ATOM 2010 C CA . ASN A 1 256 ? 8.524 9.594 13.803 1.00 76.50 256 ASN A CA 1
ATOM 2011 C C . ASN A 1 256 ? 7.790 8.246 13.644 1.00 76.50 256 ASN A C 1
ATOM 2013 O O . ASN A 1 256 ? 6.758 8.194 12.977 1.00 76.50 256 ASN A O 1
ATOM 2017 N N . VAL A 1 257 ? 8.288 7.167 14.253 1.00 77.62 257 VAL A N 1
ATOM 2018 C CA . VAL A 1 257 ? 7.643 5.841 14.239 1.00 77.62 257 VAL A CA 1
ATOM 2019 C C . VAL A 1 257 ? 6.378 5.883 15.077 1.00 77.62 257 VAL A C 1
ATOM 2021 O O . VAL A 1 257 ? 5.309 5.516 14.595 1.00 77.62 257 VAL A O 1
ATOM 2024 N N . THR A 1 258 ? 6.472 6.446 16.280 1.00 74.88 258 THR A N 1
ATOM 2025 C CA . THR A 1 258 ? 5.324 6.660 17.167 1.00 74.88 258 THR A CA 1
ATOM 2026 C C . THR A 1 258 ? 4.250 7.525 16.503 1.00 74.88 258 THR A C 1
ATOM 2028 O O . THR A 1 258 ? 3.070 7.177 16.551 1.00 74.88 258 THR A O 1
ATOM 2031 N N . ALA A 1 259 ? 4.637 8.614 15.826 1.00 74.69 259 ALA A N 1
ATOM 2032 C CA . ALA A 1 259 ? 3.701 9.470 15.095 1.00 74.69 259 ALA A CA 1
ATOM 2033 C C . ALA A 1 259 ? 2.963 8.708 13.982 1.00 74.69 259 ALA A C 1
ATOM 2035 O O . ALA A 1 259 ? 1.738 8.802 13.882 1.00 74.69 259 ALA A O 1
ATOM 2036 N N . GLU A 1 260 ? 3.678 7.920 13.174 1.00 81.25 260 GLU A N 1
ATOM 2037 C CA . GLU A 1 260 ? 3.054 7.169 12.080 1.00 81.25 260 GLU A CA 1
ATOM 2038 C C . GLU A 1 260 ? 2.195 6.004 12.606 1.00 81.25 260 GLU A C 1
ATOM 2040 O O . GLU A 1 260 ? 1.112 5.761 12.074 1.00 81.25 260 GLU A O 1
ATOM 2045 N N . CYS A 1 261 ? 2.593 5.339 13.699 1.00 80.88 261 CYS A N 1
ATOM 2046 C CA . CYS A 1 261 ? 1.753 4.365 14.405 1.00 80.88 261 CYS A CA 1
ATOM 2047 C C . CYS A 1 261 ? 0.428 4.999 14.845 1.00 80.88 261 CYS A C 1
ATOM 2049 O O . CYS A 1 261 ? -0.642 4.477 14.532 1.00 80.88 261 CYS A O 1
ATOM 2051 N N . LEU A 1 262 ? 0.479 6.161 15.505 1.00 77.81 262 LEU A N 1
ATOM 2052 C CA . LEU A 1 262 ? -0.722 6.903 15.897 1.00 77.81 262 LEU A CA 1
ATOM 2053 C C . LEU A 1 262 ? -1.562 7.318 14.681 1.00 77.81 262 LEU A C 1
ATOM 2055 O O . LEU A 1 262 ? -2.789 7.253 14.738 1.00 77.81 262 LEU A O 1
ATOM 2059 N N . ALA A 1 263 ? -0.936 7.675 13.558 1.00 82.19 263 ALA A N 1
ATOM 2060 C CA . ALA A 1 263 ? -1.647 7.997 12.323 1.00 82.19 263 ALA A CA 1
ATOM 2061 C C . ALA A 1 263 ? -2.392 6.782 11.733 1.00 82.19 263 ALA A C 1
ATOM 2063 O O . ALA A 1 263 ? -3.523 6.923 11.251 1.00 82.19 263 ALA A O 1
ATOM 2064 N N . VAL A 1 264 ? -1.807 5.577 11.788 1.00 84.69 264 VAL A N 1
ATOM 2065 C CA . VAL A 1 264 ? -2.489 4.327 11.394 1.00 84.69 264 VAL A CA 1
ATOM 2066 C C . VAL A 1 264 ? -3.718 4.100 12.277 1.00 84.69 264 VAL A C 1
ATOM 2068 O O . VAL A 1 264 ? -4.810 3.842 11.773 1.00 84.69 264 VAL A O 1
ATOM 2071 N N . VAL A 1 265 ? -3.566 4.262 13.589 1.0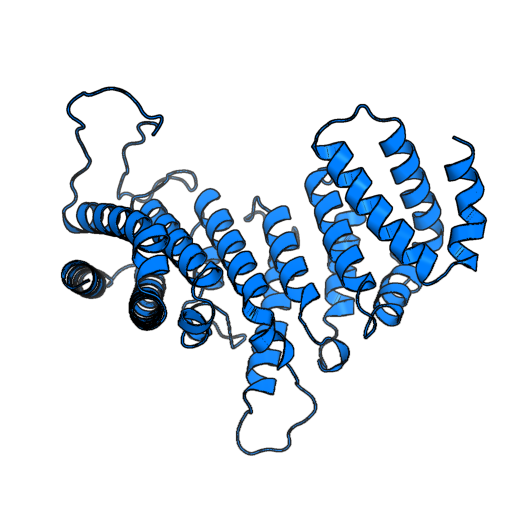0 82.12 265 VAL A N 1
ATOM 2072 C CA . VAL A 1 265 ? -4.640 4.064 14.575 1.00 82.12 265 VAL A CA 1
ATOM 2073 C C . VAL A 1 265 ? -5.759 5.066 14.382 1.00 82.12 265 VAL A C 1
ATOM 2075 O O . VAL A 1 265 ? -6.925 4.684 14.316 1.00 82.12 265 VAL A O 1
ATOM 2078 N N . ALA A 1 266 ? -5.414 6.344 14.227 1.00 79.69 266 ALA A N 1
ATOM 2079 C CA . ALA A 1 266 ? -6.378 7.384 13.922 1.00 79.69 266 ALA A CA 1
ATOM 2080 C C . ALA A 1 266 ? -7.174 7.011 12.667 1.00 79.69 266 ALA A C 1
ATOM 2082 O O . ALA A 1 266 ? -8.399 7.135 12.661 1.00 79.69 266 ALA A O 1
ATOM 2083 N N . THR A 1 267 ? -6.501 6.525 11.619 1.00 85.69 267 THR A N 1
ATOM 2084 C CA . THR A 1 267 ? -7.142 6.091 10.368 1.00 85.69 267 THR A CA 1
ATOM 2085 C C . THR A 1 267 ? -8.136 4.954 10.604 1.00 85.69 267 THR A C 1
ATOM 2087 O O . THR A 1 267 ? -9.255 5.028 10.105 1.00 85.69 267 THR A O 1
ATOM 2090 N N . LEU A 1 268 ? -7.777 3.952 11.412 1.00 85.56 268 LEU A N 1
ATOM 2091 C CA . LEU A 1 268 ? -8.670 2.847 11.781 1.00 85.56 268 LEU A CA 1
ATOM 2092 C C . LEU A 1 268 ? -9.871 3.313 12.617 1.00 85.56 268 LEU A C 1
ATOM 2094 O O . LEU A 1 268 ? -10.996 2.912 12.339 1.00 85.56 268 LEU A O 1
ATOM 2098 N N . LEU A 1 269 ? -9.664 4.196 13.597 1.00 81.19 269 LEU A N 1
ATOM 2099 C CA . LEU A 1 269 ? -10.743 4.760 14.423 1.00 81.19 269 LEU A CA 1
ATOM 2100 C C . LEU A 1 269 ? -11.694 5.660 13.627 1.00 81.19 269 LEU A C 1
ATOM 2102 O O . LEU A 1 269 ? -12.858 5.813 13.988 1.00 81.19 269 LEU A O 1
ATOM 2106 N N . SER A 1 270 ? -11.221 6.238 12.523 1.00 83.94 270 SER A N 1
ATOM 2107 C CA . SER A 1 270 ? -12.054 7.029 11.614 1.00 83.94 270 SER A CA 1
ATOM 2108 C C . SER A 1 270 ? -13.078 6.207 10.840 1.00 83.94 270 SER A C 1
ATOM 2110 O O . SER A 1 270 ? -13.921 6.784 10.155 1.00 83.94 270 SER A O 1
ATOM 2112 N N . ARG A 1 271 ? -12.995 4.880 10.904 1.00 82.56 271 ARG A N 1
ATOM 2113 C CA . ARG A 1 271 ? -13.834 3.995 10.115 1.00 82.56 271 ARG A CA 1
ATOM 2114 C C . ARG A 1 271 ? -15.041 3.501 10.885 1.00 82.56 271 ARG A C 1
ATOM 2116 O O . ARG A 1 271 ? -14.917 2.746 11.843 1.00 82.56 271 ARG A O 1
ATOM 2123 N N . GLU A 1 272 ? -16.222 3.861 10.403 1.00 81.19 272 GLU A N 1
ATOM 2124 C CA . GLU A 1 272 ? -17.489 3.506 11.047 1.00 81.19 272 GLU A CA 1
ATOM 2125 C C . GLU A 1 272 ? -17.722 1.996 11.153 1.00 81.19 272 GLU A C 1
ATOM 2127 O O . GLU A 1 272 ? -18.310 1.543 12.130 1.00 81.19 272 GLU A O 1
ATOM 2132 N N . ASP A 1 273 ? -17.237 1.213 10.188 1.00 79.50 273 ASP A N 1
ATOM 2133 C CA . ASP A 1 273 ? -17.481 -0.228 10.127 1.00 79.50 273 ASP A CA 1
ATOM 2134 C C . ASP A 1 273 ? -16.677 -1.039 11.148 1.00 79.50 273 ASP A C 1
ATOM 2136 O O . ASP A 1 273 ? -17.053 -2.170 11.448 1.00 79.50 273 ASP A O 1
ATOM 2140 N N . ILE A 1 274 ? -15.586 -0.477 11.679 1.00 81.06 274 ILE A N 1
ATOM 2141 C CA . ILE A 1 274 ? -14.660 -1.196 12.564 1.00 81.06 274 ILE A CA 1
ATOM 2142 C C . ILE A 1 274 ? -14.226 -0.429 13.809 1.00 81.06 274 ILE A C 1
ATOM 2144 O O . ILE A 1 274 ? -13.516 -1.000 14.637 1.00 81.06 274 ILE A O 1
ATOM 2148 N N . ARG A 1 275 ? -14.633 0.834 13.976 1.00 79.38 275 ARG A N 1
ATOM 2149 C CA . ARG A 1 275 ? -14.200 1.676 15.103 1.00 79.38 275 ARG A CA 1
ATOM 2150 C C . ARG A 1 275 ? -14.417 1.023 16.468 1.00 79.38 275 ARG A C 1
ATOM 2152 O O . ARG A 1 275 ? -13.524 1.103 17.300 1.00 79.38 275 ARG A O 1
ATOM 2159 N N . GLU A 1 276 ? -15.542 0.333 16.670 1.00 75.69 276 GLU A N 1
ATOM 2160 C CA . GLU A 1 276 ? -15.860 -0.319 17.947 1.00 75.69 276 GLU A CA 1
ATOM 2161 C C . GLU A 1 276 ? -14.941 -1.510 18.198 1.00 75.69 276 GLU A C 1
ATOM 2163 O O . GLU A 1 276 ? -14.313 -1.597 19.244 1.00 75.69 276 GLU A O 1
ATOM 2168 N N . THR A 1 277 ? -14.758 -2.375 17.196 1.00 77.31 277 THR A N 1
ATOM 2169 C CA . THR A 1 277 ? -13.818 -3.499 17.286 1.00 77.31 277 THR A CA 1
ATOM 2170 C C . THR A 1 277 ? -12.375 -3.041 17.471 1.00 77.31 277 THR A C 1
ATOM 2172 O O . THR A 1 277 ? -11.636 -3.648 18.235 1.00 77.31 277 THR A O 1
ATOM 2175 N N . VAL A 1 278 ? -11.952 -1.966 16.798 1.00 75.12 278 VAL A N 1
ATOM 2176 C CA . VAL A 1 278 ? -10.608 -1.395 16.969 1.00 75.12 278 VAL A CA 1
ATOM 2177 C C . VAL A 1 278 ? -10.454 -0.868 18.389 1.00 75.12 278 VAL A C 1
ATOM 2179 O O . VAL A 1 278 ? -9.451 -1.164 19.028 1.00 75.12 278 VAL A O 1
ATOM 2182 N N . TRP A 1 279 ? -11.457 -0.150 18.896 1.00 71.62 279 TRP A N 1
ATOM 2183 C CA . TRP A 1 279 ? -11.477 0.348 20.265 1.00 71.62 279 TRP A CA 1
ATOM 2184 C C . TRP A 1 279 ? -11.442 -0.785 21.293 1.00 71.62 279 TRP A C 1
ATOM 2186 O O . TRP A 1 279 ? -10.608 -0.759 22.186 1.00 71.62 279 TRP A O 1
ATOM 2196 N N . GLU A 1 280 ? -12.268 -1.821 21.152 1.00 71.69 280 GLU A N 1
ATOM 2197 C CA . GLU A 1 280 ? -12.258 -2.993 22.032 1.00 71.69 280 GLU A CA 1
ATOM 2198 C C . GLU A 1 280 ? -10.917 -3.725 21.990 1.00 71.69 280 GLU A C 1
ATOM 2200 O O . GLU A 1 280 ? -10.358 -4.024 23.044 1.00 71.69 280 GLU A O 1
ATOM 2205 N N . LEU A 1 281 ? -10.341 -3.953 20.807 1.00 69.94 281 LEU A N 1
ATOM 2206 C CA . LEU A 1 281 ? -9.010 -4.556 20.677 1.00 69.94 281 LEU A CA 1
ATOM 2207 C C . LEU A 1 281 ? -7.932 -3.723 21.378 1.00 69.94 281 LEU A C 1
ATOM 2209 O O . LEU A 1 281 ? -6.982 -4.281 21.916 1.00 69.94 281 LEU A O 1
ATOM 2213 N N . TRP A 1 282 ? -8.089 -2.403 21.373 1.00 63.59 282 TRP A N 1
ATOM 2214 C CA . TRP A 1 282 ? -7.139 -1.455 21.943 1.00 63.59 282 TRP A CA 1
ATOM 2215 C C . TRP A 1 282 ? -7.391 -1.139 23.425 1.00 63.59 282 TRP A C 1
ATOM 2217 O O . TRP A 1 282 ? -6.495 -0.647 24.097 1.00 63.59 282 TRP A O 1
ATOM 2227 N N . VAL A 1 283 ? -8.583 -1.418 23.955 1.00 59.22 283 VAL A N 1
ATOM 2228 C CA . VAL A 1 283 ? -8.976 -1.087 25.337 1.00 59.22 283 VAL A CA 1
ATOM 2229 C C . VAL A 1 283 ? -9.172 -2.327 26.210 1.00 59.22 283 VAL A C 1
ATOM 2231 O O . VAL A 1 283 ? -8.885 -2.266 27.402 1.00 59.22 283 VAL A O 1
ATOM 2234 N N . THR A 1 284 ? -9.667 -3.439 25.656 1.00 51.91 284 THR A N 1
ATOM 2235 C CA . THR A 1 284 ? -10.082 -4.634 26.421 1.00 51.91 284 THR A CA 1
ATOM 2236 C C . THR A 1 284 ? -9.130 -5.826 26.335 1.00 51.91 284 THR A C 1
ATOM 2238 O O . THR A 1 284 ? -9.120 -6.635 27.262 1.00 51.91 284 THR A O 1
ATOM 2241 N N . ASN A 1 285 ? -8.285 -5.938 25.302 1.00 49.56 285 ASN A N 1
ATOM 2242 C CA . ASN A 1 285 ? -7.228 -6.955 25.294 1.00 49.56 285 ASN A CA 1
ATOM 2243 C C . ASN A 1 285 ? -6.107 -6.513 26.248 1.00 49.56 285 ASN A C 1
ATOM 2245 O O . ASN A 1 285 ? -5.237 -5.716 25.898 1.00 49.56 285 ASN A O 1
ATOM 2249 N N . GLY A 1 286 ? -6.194 -7.018 27.481 1.00 40.97 286 GLY A N 1
ATOM 2250 C CA . GLY A 1 286 ? -5.501 -6.595 28.704 1.00 40.97 286 GLY A CA 1
ATOM 2251 C C . GLY A 1 286 ? -3.968 -6.656 28.764 1.00 40.97 286 GLY A C 1
ATOM 2252 O O . GLY A 1 286 ? -3.432 -6.770 29.859 1.00 40.97 286 GLY A O 1
ATOM 2253 N N . GLU A 1 287 ? -3.257 -6.531 27.645 1.00 44.78 287 GLU A N 1
ATOM 2254 C CA . GLU A 1 287 ? -1.820 -6.196 27.626 1.00 44.78 287 GLU A CA 1
ATOM 2255 C C . GLU A 1 287 ? -1.566 -4.753 27.146 1.00 44.78 287 GLU A C 1
ATOM 2257 O O . GLU A 1 287 ? -0.516 -4.168 27.416 1.00 44.78 287 GLU A O 1
ATOM 2262 N N . PHE A 1 288 ? -2.565 -4.127 26.515 1.00 45.81 288 PHE A N 1
ATOM 2263 C CA . PHE A 1 288 ? -2.535 -2.737 26.065 1.00 45.81 288 PHE A CA 1
ATOM 2264 C C . PHE A 1 288 ? -3.659 -1.948 26.733 1.00 45.81 288 PHE A C 1
ATOM 2266 O O . PHE A 1 288 ? -4.585 -1.483 26.086 1.00 45.81 288 PHE A O 1
ATOM 2273 N N . CYS A 1 289 ? -3.598 -1.797 28.058 1.00 40.81 289 CYS A N 1
ATOM 2274 C CA . CYS A 1 289 ? -4.556 -0.986 28.807 1.00 40.81 289 CYS A CA 1
ATOM 2275 C C . CYS A 1 289 ? -4.487 0.485 28.374 1.00 40.81 289 CYS A C 1
ATOM 2277 O O . CYS A 1 289 ? -3.765 1.274 28.971 1.00 40.81 289 CYS A O 1
ATOM 2279 N N . ILE A 1 290 ? -5.293 0.896 27.396 1.00 41.66 290 ILE A N 1
ATOM 2280 C CA . ILE A 1 290 ? -5.594 2.313 27.144 1.00 41.66 290 ILE A CA 1
ATOM 2281 C C . ILE A 1 290 ? -6.425 2.911 28.289 1.00 41.66 290 ILE A C 1
ATOM 2283 O O . ILE A 1 290 ? -6.520 4.114 28.397 1.00 41.66 290 ILE A O 1
ATOM 2287 N N . GLY A 1 291 ? -6.943 2.141 29.249 1.00 39.28 291 GLY A N 1
ATOM 2288 C CA . GLY A 1 291 ? -7.432 2.726 30.509 1.00 39.28 291 GLY A CA 1
ATOM 2289 C C . GLY A 1 291 ? -6.322 3.443 31.301 1.00 39.28 291 GLY A C 1
ATOM 2290 O O . GLY A 1 291 ? -6.469 4.607 31.660 1.00 39.28 291 GLY A O 1
ATOM 2291 N N . GLU A 1 292 ? -5.181 2.774 31.499 1.00 44.88 292 GLU A N 1
ATOM 2292 C CA . GLU A 1 292 ? -3.974 3.333 32.143 1.00 44.88 292 GLU A CA 1
ATOM 2293 C C . GLU A 1 292 ? -3.074 4.100 31.158 1.00 44.88 292 GLU A C 1
ATOM 2295 O O . GLU A 1 292 ? -2.259 4.938 31.544 1.00 44.88 292 GLU A O 1
ATOM 2300 N N . LYS A 1 293 ? -3.220 3.838 29.855 1.00 50.09 293 LYS A N 1
ATOM 2301 C CA . LYS A 1 293 ? -2.511 4.550 28.794 1.00 50.09 293 LYS A CA 1
ATOM 2302 C C . LYS A 1 293 ? -3.314 5.660 28.127 1.00 50.09 293 LYS A C 1
ATOM 2304 O O . LYS A 1 293 ? -2.709 6.385 27.371 1.00 50.09 293 LYS A O 1
ATOM 2309 N N . CYS A 1 294 ? -4.597 5.881 28.407 1.00 46.03 294 CYS A N 1
ATOM 2310 C CA . CYS A 1 294 ? -5.299 7.126 28.064 1.00 46.03 294 CYS A CA 1
ATOM 2311 C C . CYS A 1 294 ? -4.746 8.218 28.949 1.00 46.03 294 CYS A C 1
ATOM 2313 O O . CYS A 1 294 ? -4.331 9.228 28.419 1.00 46.03 294 CYS A O 1
ATOM 2315 N N . SER A 1 295 ? -4.613 7.983 30.256 1.00 49.56 295 SER A N 1
ATOM 2316 C CA . SER A 1 295 ? -3.848 8.872 31.128 1.00 49.56 295 SER A CA 1
ATOM 2317 C C . SER A 1 295 ? -2.378 8.947 30.707 1.00 49.56 295 SER A C 1
ATOM 2319 O O . SER A 1 295 ? -1.813 10.028 30.776 1.00 49.56 295 SER A O 1
ATOM 2321 N N . SER A 1 296 ? -1.769 7.871 30.182 1.00 55.50 296 SER A N 1
ATOM 2322 C CA . SER A 1 296 ? -0.403 7.948 29.619 1.00 55.50 296 SER A CA 1
ATOM 2323 C C . SER A 1 296 ? -0.309 8.652 28.258 1.00 55.50 296 SER A C 1
ATOM 2325 O O . SER A 1 296 ? 0.727 9.210 27.940 1.00 55.50 296 SER A O 1
ATOM 2327 N N . LEU A 1 297 ? -1.355 8.631 27.431 1.00 59.06 297 LEU A N 1
ATOM 2328 C CA . LEU A 1 297 ? -1.427 9.270 26.114 1.00 59.06 297 LEU A CA 1
ATOM 2329 C C . LEU A 1 297 ? -1.836 10.731 26.290 1.00 59.06 297 LEU A C 1
ATOM 2331 O O . LEU A 1 297 ? -1.314 11.591 25.602 1.00 59.06 297 LEU A O 1
ATOM 2335 N N . LEU A 1 298 ? -2.685 11.022 27.274 1.00 59.41 298 LEU A N 1
ATOM 2336 C CA . LEU A 1 298 ? -2.969 12.349 27.807 1.00 59.41 298 LEU A CA 1
ATOM 2337 C C . LEU A 1 298 ? -1.716 12.942 28.445 1.00 59.41 298 LEU A C 1
ATOM 2339 O O . LEU A 1 298 ? -1.363 14.059 28.094 1.00 59.41 298 LEU A O 1
ATOM 2343 N N . SER A 1 299 ? -0.995 12.205 29.295 1.00 59.03 299 SER A N 1
ATOM 2344 C CA . SER A 1 299 ? 0.269 12.673 29.876 1.00 59.03 299 SER A CA 1
ATOM 2345 C C . SER A 1 299 ? 1.372 12.776 28.826 1.00 59.03 299 SER A C 1
ATOM 2347 O O . SER A 1 299 ? 2.173 13.703 28.877 1.00 59.03 299 SER A O 1
ATOM 2349 N N . PHE A 1 300 ? 1.380 11.906 27.813 1.00 65.38 300 PHE A N 1
ATOM 2350 C CA . PHE A 1 300 ? 2.241 12.036 26.641 1.00 65.38 300 PHE A CA 1
ATOM 2351 C C . PHE A 1 300 ? 1.889 13.297 25.849 1.00 65.38 300 PHE A C 1
ATOM 2353 O O . PHE A 1 300 ? 2.779 14.095 25.579 1.00 65.38 300 PHE A O 1
ATOM 2360 N N . CYS A 1 301 ? 0.613 13.556 25.560 1.00 63.75 301 CYS A N 1
ATOM 2361 C CA . CYS A 1 301 ? 0.144 14.790 24.928 1.00 63.75 301 CYS A CA 1
ATOM 2362 C C . CYS A 1 301 ? 0.504 16.027 25.754 1.00 63.75 301 CYS A C 1
ATOM 2364 O O . CYS A 1 301 ? 1.028 16.982 25.191 1.00 63.75 301 CYS A O 1
ATOM 2366 N N . GLN A 1 302 ? 0.304 16.001 27.073 1.00 64.69 302 GLN A N 1
ATOM 2367 C CA . GLN A 1 302 ? 0.734 17.060 27.988 1.00 64.69 302 GLN A CA 1
ATOM 2368 C C . GLN A 1 302 ? 2.253 17.251 27.894 1.00 64.69 302 GLN A C 1
ATOM 2370 O O . GLN A 1 302 ? 2.719 18.361 27.657 1.00 64.69 302 GLN A O 1
ATOM 2375 N N . SER A 1 303 ? 3.037 16.173 27.969 1.00 66.69 303 SER A N 1
ATOM 2376 C CA . SER A 1 303 ? 4.498 16.230 27.840 1.00 66.69 303 SER A CA 1
ATOM 2377 C C . SER A 1 303 ? 4.936 16.811 26.490 1.00 66.69 303 SER A C 1
ATOM 2379 O O . SER A 1 303 ? 5.875 17.603 26.437 1.00 66.69 303 SER A O 1
ATOM 2381 N N . LEU A 1 304 ? 4.213 16.499 25.409 1.00 64.38 304 LEU A N 1
ATOM 2382 C CA . LEU A 1 304 ? 4.456 17.036 24.077 1.00 64.38 304 LEU A CA 1
ATOM 2383 C C . LEU A 1 304 ? 4.088 18.511 23.979 1.00 64.38 304 LEU A C 1
ATOM 2385 O O . LEU A 1 304 ? 4.790 19.233 23.279 1.00 64.38 304 LEU A O 1
ATOM 2389 N N . VAL A 1 305 ? 3.030 18.983 24.650 1.00 68.62 305 VAL A N 1
ATOM 2390 C CA . VAL A 1 305 ? 2.653 20.409 24.704 1.00 68.62 305 VAL A CA 1
ATOM 2391 C C . VAL A 1 305 ? 3.774 21.246 25.328 1.00 68.62 305 VAL A C 1
ATOM 2393 O O . VAL A 1 305 ? 4.070 22.328 24.826 1.00 68.62 305 VAL A O 1
ATOM 2396 N N . PHE A 1 306 ? 4.462 20.720 26.345 1.00 68.88 306 PHE A N 1
ATOM 2397 C CA . PHE A 1 306 ? 5.563 21.422 27.018 1.00 68.88 306 PHE A CA 1
ATOM 2398 C C . PHE A 1 306 ? 6.924 21.318 26.311 1.00 68.88 306 PHE A C 1
ATOM 2400 O O . PHE A 1 306 ? 7.852 22.047 26.663 1.00 68.88 306 PHE A O 1
ATOM 2407 N N . GLN A 1 307 ? 7.073 20.446 25.311 1.00 70.75 307 GLN A N 1
ATOM 2408 C CA . GLN A 1 307 ? 8.299 20.377 24.512 1.00 70.75 307 GLN A CA 1
ATOM 2409 C C . GLN A 1 307 ? 8.396 21.546 23.513 1.00 70.75 307 GLN A C 1
ATOM 2411 O O . GLN A 1 307 ? 7.376 22.023 23.012 1.00 70.75 307 GLN A O 1
ATOM 2416 N N . PRO A 1 308 ? 9.607 22.035 23.188 1.00 72.44 308 PRO A N 1
ATOM 2417 C CA . PRO A 1 308 ? 9.770 23.047 22.150 1.00 72.44 308 PRO A CA 1
ATOM 2418 C C . PRO A 1 308 ? 9.253 22.516 20.799 1.00 72.44 308 PRO A C 1
ATOM 2420 O O . PRO A 1 308 ? 9.457 21.337 20.497 1.00 72.44 308 PRO A O 1
ATOM 2423 N N . PRO A 1 309 ? 8.591 23.355 19.980 1.00 73.38 309 PRO A N 1
ATOM 2424 C CA . PRO A 1 309 ? 8.060 22.938 18.689 1.00 73.38 309 PRO A CA 1
ATOM 2425 C C . PRO A 1 309 ? 9.214 22.636 17.730 1.00 73.38 309 PRO A C 1
ATOM 2427 O O . PRO A 1 309 ? 9.829 23.526 17.145 1.00 73.38 309 PRO A O 1
ATOM 2430 N N . THR A 1 310 ? 9.531 21.355 17.600 1.00 78.69 310 THR A N 1
ATOM 2431 C CA . THR A 1 310 ? 10.340 20.805 16.514 1.00 78.69 310 THR A CA 1
ATOM 2432 C C . THR A 1 310 ? 9.399 20.107 15.527 1.00 78.69 310 THR A C 1
ATOM 2434 O O . THR A 1 310 ? 8.306 19.693 15.926 1.00 78.69 310 THR A O 1
ATOM 2437 N N . PRO A 1 311 ? 9.779 19.945 14.246 1.00 71.00 311 PRO A N 1
ATOM 2438 C CA . PRO A 1 311 ? 8.914 19.300 13.252 1.00 71.00 311 PRO A CA 1
ATOM 2439 C C . PRO A 1 311 ? 8.452 17.894 13.677 1.00 71.00 311 PRO A C 1
ATOM 2441 O O . PRO A 1 311 ? 7.311 17.519 13.415 1.00 71.00 311 PRO A O 1
ATOM 2444 N N . ASP A 1 312 ? 9.295 17.146 14.392 1.00 65.00 312 ASP A N 1
ATOM 2445 C CA . ASP A 1 312 ? 8.963 15.807 14.893 1.00 65.00 312 ASP A CA 1
ATOM 2446 C C . ASP A 1 312 ? 7.950 15.853 16.052 1.00 65.00 312 ASP A C 1
ATOM 2448 O O . ASP A 1 312 ? 7.014 15.053 16.106 1.00 65.00 312 ASP A O 1
ATOM 2452 N N . VAL A 1 313 ? 8.095 16.824 16.963 1.00 70.94 313 VAL A N 1
ATOM 2453 C CA . VAL A 1 313 ? 7.163 17.036 18.084 1.00 70.94 313 VAL A CA 1
ATOM 2454 C C . VAL A 1 313 ? 5.810 17.530 17.576 1.00 70.94 313 VAL A C 1
ATOM 2456 O O . VAL A 1 313 ? 4.774 17.111 18.087 1.00 70.94 313 VAL A O 1
ATOM 2459 N N . GLU A 1 314 ? 5.779 18.374 16.543 1.00 73.56 314 GLU A N 1
ATOM 2460 C CA . GLU A 1 314 ? 4.524 18.808 15.921 1.00 73.56 314 GLU A CA 1
ATOM 2461 C C . GLU A 1 314 ? 3.779 17.653 15.247 1.00 73.56 314 GLU A C 1
ATOM 2463 O O . GLU A 1 314 ? 2.568 17.523 15.435 1.00 73.56 314 GLU A O 1
ATOM 2468 N N . GLN A 1 315 ? 4.478 16.770 14.526 1.00 69.88 315 GLN A N 1
ATOM 2469 C CA . GLN A 1 315 ? 3.859 15.573 13.943 1.00 69.88 315 GLN A CA 1
ATOM 2470 C C . GLN A 1 315 ? 3.279 14.650 15.019 1.00 69.88 315 GLN A C 1
ATOM 2472 O O . GLN A 1 315 ? 2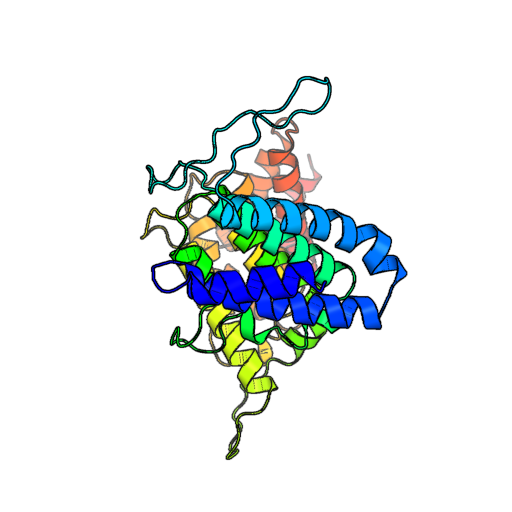.150 14.172 14.881 1.00 69.88 315 GLN A O 1
ATOM 2477 N N . LEU A 1 316 ? 4.012 14.456 16.118 1.00 70.00 316 LEU A N 1
ATOM 2478 C CA . LEU A 1 316 ? 3.538 13.703 17.275 1.00 70.00 316 LEU A CA 1
ATOM 2479 C C . LEU A 1 316 ? 2.299 14.329 17.916 1.00 70.00 316 LEU A C 1
ATOM 2481 O O . LEU A 1 316 ? 1.331 13.616 18.180 1.00 70.00 316 LEU A O 1
ATOM 2485 N N . ARG A 1 317 ? 2.293 15.654 18.119 1.00 71.88 317 ARG A N 1
ATOM 2486 C CA . ARG A 1 317 ? 1.124 16.385 18.628 1.00 71.88 317 ARG A CA 1
ATOM 2487 C C . ARG A 1 317 ? -0.078 16.155 17.722 1.00 71.88 317 ARG A C 1
ATOM 2489 O O . ARG A 1 317 ? -1.123 15.740 18.208 1.00 71.88 317 ARG A O 1
ATOM 2496 N N . VAL A 1 318 ? 0.064 16.376 16.415 1.00 73.69 318 VAL A N 1
ATOM 2497 C CA . VAL A 1 318 ? -1.038 16.213 15.454 1.00 73.69 318 VAL A CA 1
ATOM 2498 C C . VAL A 1 318 ? -1.593 14.788 15.490 1.00 73.69 318 VAL A C 1
ATOM 2500 O O . VAL A 1 318 ? -2.807 14.622 15.589 1.00 73.69 318 VAL A O 1
ATOM 2503 N N . GLY A 1 319 ? -0.731 13.768 15.462 1.00 66.38 319 GLY A N 1
ATOM 2504 C CA . GLY A 1 319 ? -1.156 12.368 15.527 1.00 66.38 319 GLY A CA 1
ATOM 2505 C C . GLY A 1 319 ? -1.879 12.035 16.834 1.00 66.38 319 GLY A C 1
ATOM 2506 O O . GLY A 1 319 ? -2.981 11.486 16.814 1.00 66.38 319 GLY A O 1
ATOM 2507 N N . ALA A 1 320 ? -1.305 12.427 17.971 1.00 68.31 320 ALA A N 1
ATOM 2508 C CA . ALA A 1 320 ? -1.869 12.134 19.284 1.00 68.31 320 ALA A CA 1
ATOM 2509 C C . ALA A 1 320 ? -3.193 12.882 19.534 1.00 68.31 320 ALA A C 1
ATOM 2511 O O . ALA A 1 320 ? -4.163 12.281 20.000 1.00 68.31 320 ALA A O 1
ATOM 2512 N N . PHE A 1 321 ? -3.295 14.154 19.128 1.00 73.31 321 PHE A N 1
ATOM 2513 C CA . PHE A 1 321 ? -4.550 14.909 19.184 1.00 73.31 321 PHE A CA 1
ATOM 2514 C C . PHE A 1 321 ? -5.613 14.341 18.242 1.00 73.31 321 PHE A C 1
ATOM 2516 O O . PHE A 1 321 ? -6.776 14.278 18.626 1.00 73.31 321 PHE A O 1
ATOM 2523 N N . GLN A 1 322 ? -5.256 13.884 17.037 1.00 73.25 322 GLN A N 1
ATOM 2524 C CA . GLN A 1 322 ? -6.219 13.230 16.143 1.00 73.25 322 GLN A CA 1
ATOM 2525 C C . GLN A 1 322 ? -6.794 11.953 16.762 1.00 73.25 322 GLN A C 1
ATOM 2527 O O . GLN A 1 322 ? -8.000 11.727 16.659 1.00 73.25 322 GLN A O 1
ATOM 2532 N N . VAL A 1 323 ? -5.961 11.146 17.427 1.00 69.31 323 VAL A N 1
ATOM 2533 C CA . VAL A 1 323 ? -6.421 9.959 18.161 1.00 69.31 323 VAL A CA 1
ATOM 2534 C C . VAL A 1 323 ? -7.334 10.363 19.319 1.00 69.31 323 VAL A C 1
ATOM 2536 O O . VAL A 1 323 ? -8.434 9.825 19.419 1.00 69.31 323 VAL A O 1
ATOM 2539 N N . LEU A 1 324 ? -6.940 11.344 20.139 1.00 69.50 324 LEU A N 1
ATOM 2540 C CA . LEU A 1 324 ? -7.743 11.813 21.277 1.00 69.50 324 LEU A CA 1
ATOM 2541 C C . LEU A 1 324 ? -9.088 12.407 20.856 1.00 69.50 324 LEU A C 1
ATOM 2543 O O . LEU A 1 324 ? -10.109 12.058 21.435 1.00 69.50 324 LEU A O 1
ATOM 2547 N N . ILE A 1 325 ? -9.114 13.270 19.838 1.00 73.56 325 ILE A N 1
ATOM 2548 C CA . ILE A 1 325 ? -10.350 13.881 19.330 1.00 73.56 325 ILE A CA 1
ATOM 2549 C C . ILE A 1 325 ? -11.293 12.796 18.807 1.00 73.56 325 ILE A C 1
ATOM 2551 O O . ILE A 1 325 ? -12.488 12.817 19.101 1.00 73.56 325 ILE A O 1
ATOM 2555 N N . ARG A 1 326 ? -10.764 11.820 18.058 1.00 69.44 326 ARG A N 1
ATOM 2556 C CA . ARG A 1 326 ? -11.569 10.712 17.527 1.00 69.44 326 ARG A CA 1
ATOM 2557 C C . ARG A 1 326 ? -12.071 9.803 18.647 1.00 69.44 326 ARG A C 1
ATOM 2559 O O . ARG A 1 326 ? -13.244 9.450 18.641 1.00 69.44 326 ARG A O 1
ATOM 2566 N N . ALA A 1 327 ? -11.237 9.497 19.638 1.00 65.94 327 ALA A N 1
ATOM 2567 C CA . ALA A 1 327 ? -11.633 8.738 20.821 1.00 65.94 327 ALA A CA 1
ATOM 2568 C C . ALA A 1 327 ? -12.718 9.462 21.637 1.00 65.94 327 ALA A C 1
ATOM 2570 O O . ALA A 1 327 ? -13.710 8.846 22.022 1.00 65.94 327 ALA A O 1
ATOM 2571 N N . ALA A 1 328 ? -12.572 10.775 21.844 1.00 67.69 328 ALA A N 1
ATOM 2572 C CA . ALA A 1 328 ? -13.537 11.605 22.562 1.00 67.69 328 ALA A CA 1
ATOM 2573 C C . ALA A 1 328 ? -14.892 11.679 21.850 1.00 67.69 328 ALA A C 1
ATOM 2575 O O . ALA A 1 328 ? -15.928 11.736 22.507 1.00 67.69 328 ALA A O 1
ATOM 2576 N N . TRP A 1 329 ? -14.899 11.655 20.515 1.00 69.50 329 TRP A N 1
ATOM 2577 C CA . TRP A 1 329 ? -16.138 11.648 19.740 1.00 69.50 329 TRP A CA 1
ATOM 2578 C C . TRP A 1 329 ? -16.906 10.327 19.866 1.00 69.50 329 TRP A C 1
ATOM 2580 O O . TRP A 1 329 ? -18.134 10.333 19.889 1.00 69.50 329 TRP A O 1
ATOM 2590 N N . ILE A 1 330 ? -16.194 9.202 19.973 1.00 61.31 330 ILE A N 1
ATOM 2591 C CA . ILE A 1 330 ? -16.802 7.867 20.067 1.00 61.31 330 ILE A CA 1
ATOM 2592 C C . ILE A 1 330 ? -17.237 7.566 21.513 1.00 61.31 330 ILE A C 1
ATOM 2594 O O . ILE A 1 330 ? -18.330 7.050 21.734 1.00 61.31 330 ILE A O 1
ATOM 2598 N N . TYR A 1 331 ? -16.424 7.941 22.506 1.00 64.69 331 TYR A N 1
ATOM 2599 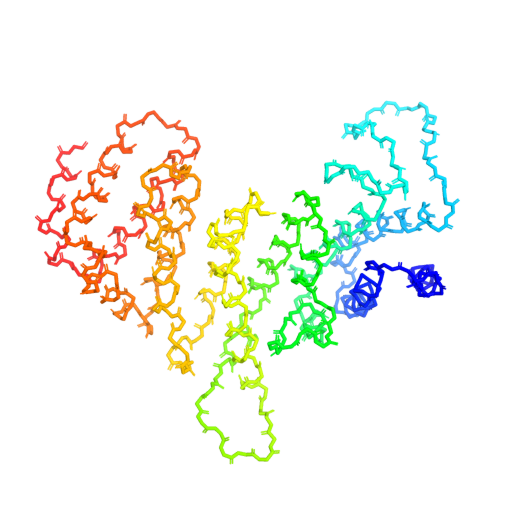C CA . TYR A 1 331 ? -16.670 7.663 23.926 1.00 64.69 331 TYR A CA 1
ATOM 2600 C C . TYR A 1 331 ? -16.567 8.927 24.789 1.00 64.69 331 TYR A C 1
ATOM 2602 O O . TYR A 1 331 ? -15.665 9.036 25.628 1.00 64.69 331 TYR A O 1
ATOM 2610 N N . PRO A 1 332 ? -17.505 9.878 24.633 1.00 62.41 332 PRO A N 1
ATOM 2611 C CA . PRO A 1 332 ? -17.436 11.175 25.292 1.00 62.41 332 PRO A CA 1
ATOM 2612 C C . PRO A 1 332 ? -17.367 11.044 26.810 1.00 62.41 332 PRO A C 1
ATOM 2614 O O . PRO A 1 332 ? -16.526 11.685 27.411 1.00 62.41 332 PRO A O 1
ATOM 2617 N N . SER A 1 333 ? -18.145 10.163 27.441 1.00 61.09 333 SER A N 1
ATOM 2618 C CA . SER A 1 333 ? -18.126 10.008 28.904 1.00 61.09 333 SER A CA 1
ATOM 2619 C C . SER A 1 333 ? -16.765 9.570 29.455 1.00 61.09 333 SER A C 1
ATOM 2621 O O . SER A 1 333 ? -16.304 10.121 30.440 1.00 61.09 333 SER A O 1
ATOM 2623 N N . ARG A 1 334 ? -16.065 8.637 28.799 1.00 61.38 334 ARG A N 1
ATOM 2624 C CA . ARG A 1 334 ? -14.775 8.126 29.304 1.00 61.38 334 ARG A CA 1
ATOM 2625 C C . ARG A 1 334 ? -13.604 9.076 29.069 1.00 61.38 334 ARG A C 1
ATOM 2627 O O . ARG A 1 334 ? -12.648 9.048 29.837 1.00 61.38 334 ARG A O 1
ATOM 2634 N N . VAL A 1 335 ? -13.657 9.876 28.004 1.00 60.38 335 VAL A N 1
ATOM 2635 C CA . VAL A 1 335 ? -12.579 10.815 27.657 1.00 60.38 335 VAL A CA 1
ATOM 2636 C C . VAL A 1 335 ? -12.835 12.197 28.268 1.00 60.38 335 VAL A C 1
ATOM 2638 O O . VAL A 1 335 ? -11.894 12.821 28.748 1.00 60.38 335 VAL A O 1
ATOM 2641 N N . LEU A 1 336 ? -14.093 12.658 28.322 1.00 61.62 336 LEU A N 1
ATOM 2642 C CA . LEU A 1 336 ? -14.479 13.933 28.946 1.00 61.62 336 LEU A CA 1
ATOM 2643 C C . LEU A 1 336 ? -14.300 13.933 30.463 1.00 61.62 336 LEU A C 1
ATOM 2645 O O . LEU A 1 336 ? -14.060 15.002 31.006 1.00 61.62 336 LEU A O 1
ATOM 2649 N N . ASP A 1 337 ? -14.343 12.778 31.130 1.00 61.16 337 ASP A N 1
ATOM 2650 C CA . ASP A 1 337 ? -14.023 12.687 32.561 1.00 61.16 337 ASP A CA 1
ATOM 2651 C C . ASP A 1 337 ? -12.521 12.921 32.842 1.00 61.16 337 ASP A C 1
ATOM 2653 O O . ASP A 1 337 ? -12.156 13.297 33.953 1.00 61.16 337 ASP A O 1
ATOM 2657 N N . GLN A 1 338 ? -11.645 12.752 31.840 1.00 56.50 338 GLN A N 1
ATOM 2658 C CA . GLN A 1 338 ? -10.186 12.948 31.951 1.00 56.50 338 GLN A CA 1
ATOM 2659 C C . GLN A 1 338 ? -9.672 14.223 31.243 1.00 56.50 338 GLN A C 1
ATOM 2661 O O . GLN A 1 338 ? -8.522 14.618 31.410 1.00 56.50 338 GLN A O 1
ATOM 2666 N N . LEU A 1 339 ? -10.519 14.892 30.456 1.00 55.03 339 LEU A N 1
ATOM 2667 C CA . LEU A 1 339 ? -10.223 16.114 29.687 1.00 55.03 339 LEU A CA 1
ATOM 2668 C C . LEU A 1 339 ? -10.109 17.433 30.491 1.00 55.03 339 LEU A C 1
ATOM 2670 O O . LEU A 1 339 ? -9.440 18.340 29.990 1.00 55.03 339 LEU A O 1
ATOM 2674 N N . PRO A 1 340 ? -10.704 17.610 31.692 1.00 55.12 340 PRO A N 1
ATOM 2675 C CA . PRO A 1 340 ? -10.595 18.860 32.443 1.00 55.12 340 PRO A CA 1
ATOM 2676 C C . PRO A 1 340 ? -9.149 19.222 32.802 1.00 55.12 340 PRO A C 1
ATOM 2678 O O . PRO A 1 340 ? -8.828 20.404 32.846 1.00 55.12 340 PRO A O 1
ATOM 2681 N N . GLU A 1 341 ? -8.266 18.230 32.969 1.00 52.28 341 GLU A N 1
ATOM 2682 C CA . GLU A 1 341 ? -6.825 18.428 33.209 1.00 52.28 341 GLU A CA 1
ATOM 2683 C C . GLU A 1 341 ? -6.049 18.919 31.968 1.00 52.28 341 GLU A C 1
ATOM 2685 O O . GLU A 1 341 ? -4.920 19.389 32.091 1.00 52.28 341 GLU A O 1
ATOM 2690 N N . LEU A 1 342 ? -6.628 18.815 30.764 1.00 45.09 342 LEU A N 1
ATOM 2691 C CA . LEU A 1 342 ? -6.031 19.304 29.514 1.00 45.09 342 LEU A CA 1
ATOM 2692 C C . LEU A 1 342 ? -6.451 20.732 29.157 1.00 45.09 342 LEU A C 1
ATOM 2694 O O . LEU A 1 342 ? -5.671 21.439 28.536 1.00 45.09 342 LEU A O 1
ATOM 2698 N N . LEU A 1 343 ? -7.688 21.131 29.475 1.00 45.88 343 LEU A N 1
ATOM 2699 C CA . LEU A 1 343 ? -8.235 22.449 29.110 1.00 45.88 343 LEU A CA 1
ATOM 2700 C C . LEU A 1 343 ? -7.928 23.540 30.148 1.00 45.88 343 LEU A C 1
ATOM 2702 O O . LEU A 1 343 ? -8.184 24.716 29.892 1.00 45.88 343 LEU A O 1
ATOM 2706 N N . SER A 1 344 ? -7.417 23.166 31.324 1.00 45.00 344 SER A N 1
ATOM 2707 C CA . SER A 1 344 ? -6.993 24.100 32.374 1.00 45.00 344 SER A CA 1
ATOM 2708 C C . SER A 1 344 ? -5.586 24.681 32.168 1.00 45.00 344 SER A C 1
ATOM 2710 O O . SER A 1 344 ? -5.167 25.530 32.960 1.00 45.00 344 SER A O 1
ATOM 2712 N N . HIS A 1 345 ? -4.860 24.232 31.143 1.00 40.47 345 HIS A N 1
ATOM 2713 C CA . HIS A 1 345 ? -3.487 24.619 30.804 1.00 40.47 345 HIS A CA 1
ATOM 2714 C C . HIS A 1 345 ? -3.364 24.894 29.304 1.00 40.47 345 HIS A C 1
ATOM 2716 O O . HIS A 1 345 ? -2.380 25.575 28.934 1.00 40.47 345 HIS A O 1
#

Sequence (345 aa):
MSLLRQSVTNLQAKSSRGIAPGLYRMLTALLHAIRACVAEDKRTFTNHVRPLLNQLDVCLYYRLHGYSPSTRTSSESEVTEYGFSDAPGPASHFTRWDSLTVQTLRTLQCIVRHCPRAWHVEWDHYLPETTVDAQPNLFSLLRAVQHPDVQRQVLLTLTTLLEHAPALLSLADDRVTVTSFTPLSVRVAQMVNELHRRLTQLLVPHGAQLHHPVPVLGCLRALASWTPYGKLQQPLLTNLGNTLGLELGLSGEPPNVTAECLAVVATLLSREDIRETVWELWVTNGEFCIGEKCSSLLSFCQSLVFQPPTPDVEQLRVGAFQVLIRAAWIYPSRVLDQLPELLSH

Organism: NCBI:txid1520584

pLDDT: mean 72.45, std 15.23, range [30.28, 92.44]